Protein AF-A0A1D6MER2-F1 (afdb_monomer)

pLDDT: mean 84.93, std 17.64, range [27.31, 97.75]

Nearest PDB structures (foldseek):
  5j3v-assembly1_A  TM=2.857E-01  e=6.082E-01  Homo sapiens
  3nmx-assembly1_A  TM=2.766E-01  e=7.174E-01  Homo sapiens
  3q15-assembly2_B-3  TM=2.432E-01  e=2.376E+00  Bacillus subtilis
  6xns-assembly1_B  TM=2.231E-01  e=2.689E+00  synthetic construct
  3q15-assembly1_A-2  TM=1.528E-01  e=5.206E+00  Bacillus subtilis

Sequence (326 aa):
MLLDGWLLNLVRICGFVEDSVASWTLTNLLHSPNEKLQVSAADFWDGILSLDEAGEPLVNLGYFPSYSVLKRAMLSYGYLFDTSGTKASISGSTAAGGPDDSLPHNIIAWLRVVSACCKIRKVHSIFSPSEAEELLAIAISLFLDRRLEGLLLVLGDCLNSLILYFNTSEWETSCVMVAESIAQRVTLDLNCLRVVDCITGTNKRSKILRSQVALQLLKISFGLKVANVEKILKLVTSINVKEKECDFFRLYVYLVLMDNLLFSSDAFRDKTGMVDAWRNYLRNCSTQIGCTDWRFYAPKARNKASYLLQGSILKKSSGDGKSCVR

Solvent-accessible surface area (backbone atoms only — not comparable to full-atom values): 18478 Å² total; per-residue (Å²): 86,57,76,73,47,48,47,50,54,51,30,58,73,69,36,43,41,56,43,69,58,46,52,50,37,51,49,30,26,60,66,47,92,46,64,67,51,20,50,31,25,36,54,39,51,54,64,48,57,35,57,49,98,89,67,46,67,65,34,48,67,76,49,74,87,45,64,70,60,57,51,49,46,40,47,71,75,64,56,79,77,79,69,88,84,71,92,73,86,75,80,87,77,85,81,75,91,69,100,64,95,70,70,67,64,38,58,59,40,50,38,51,51,53,22,37,52,31,68,44,35,90,83,48,71,72,61,55,71,69,54,46,33,51,52,42,41,49,54,51,53,50,73,70,44,73,90,44,62,92,38,52,67,60,52,45,53,24,45,51,28,48,68,62,49,52,53,77,80,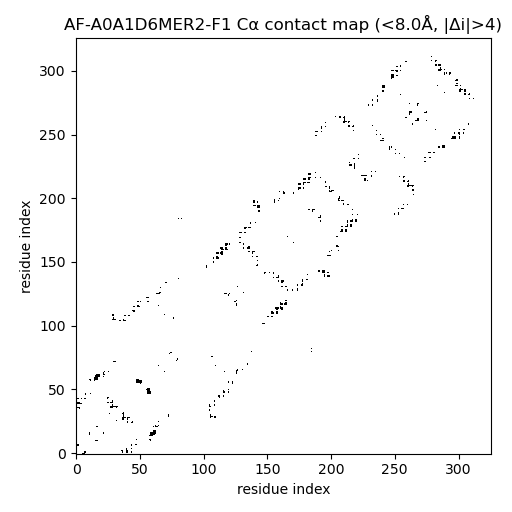52,38,70,53,45,40,53,54,30,17,46,56,44,34,78,71,48,60,99,52,72,60,45,49,50,54,39,61,66,48,67,51,89,51,71,65,36,16,43,37,29,14,41,30,26,43,35,40,50,23,58,76,71,71,46,93,64,84,47,68,69,62,50,48,52,60,60,64,65,62,54,74,80,46,88,85,51,59,26,58,60,48,36,52,49,55,55,33,51,49,34,36,48,65,46,32,73,90,42,67,85,42,53,72,60,53,50,54,50,48,52,43,26,50,48,42,37,67,62,45,50,97,80,42,78,55,72,46,35,58,57,29,21,53,49,24,45,51,51,46,54,53,57,55,55,67,58,58,76,74,70,73,71,87,77,88,128

Foldseek 3Di:
DLLVCVVLVVQLVVQEDDAVRLVVLVCQLLPNPDPSSVVSSLVSLLSQLDADPVLHTSHHYPDADALVNLVVSCVVVVNDQDPPDDPDDDDDDDDDDDPDLPQPSNVLSSLSSLLSQLSSCVVPNRDDLVSLLVVLLVLLVVLLPPSCPVVLPSSLSSNVSSLSSDDPVSLVVSLLVSLLSNLVRDDLAVSLVSSLVSLPDPDQSSLSSSLNNLQNNLCVVVVHPDRDLVVSLVVLLPQDPPDPPRDLRSNQSNLSSNLSNQPSHCPNVPVVVSLVSNLVSLVCLLPVLDPPNPPPNSVVSNVSSVVSNVVSVVVVVVVPDDDDDD

Mean predicted aligned error: 8.55 Å

Organism: Zea mays (NCBI:txid4577)

Secondary structure (DSSP, 8-state):
--TTSHHHHHHHHHTEE-HHHHHHHHHHHHH-S-HHHHHHHHHHHHHHH-B-TTS-BSSEES----HHHHHHHHHHHT-----TT-------------S-----HHHHHHHHHHHHHHHGGGT---S-HHHHHHHHHHHHHHTT-GGGGGGHHHHHHHHHHHHHHS-HHHHHHHHHHHHHHHHHHS-TTHHHHHHHHT----SHHHHHHHHHHHHHHHHHHTT-SS--HHHHHHHHHT--TTSTT--HHHHHHHHHHHHHHHHSSGGGTT-HHHHHHHHHHHHHHHHHS-TT--STTHHHHHHHHHHHHHHHHHHHHTT-------

Structure (mmCIF, N/CA/C/O backbone):
data_AF-A0A1D6MER2-F1
#
_entry.id   AF-A0A1D6MER2-F1
#
loop_
_atom_site.group_PDB
_atom_site.id
_atom_site.type_symbol
_atom_site.label_atom_id
_atom_site.label_alt_id
_atom_site.label_comp_id
_atom_site.label_asym_id
_atom_site.label_entity_id
_atom_site.label_seq_id
_atom_site.pdbx_PDB_ins_code
_atom_site.Cartn_x
_atom_site.Cartn_y
_atom_site.Cartn_z
_atom_site.occupancy
_atom_site.B_iso_or_equiv
_atom_site.auth_seq_id
_atom_site.auth_comp_id
_atom_site.auth_asym_id
_atom_site.auth_atom_id
_atom_site.pdbx_PDB_model_num
ATOM 1 N N . MET A 1 1 ? 13.666 -9.684 -35.192 1.00 82.88 1 MET A N 1
ATOM 2 C CA . MET A 1 1 ? 14.649 -8.964 -34.337 1.00 82.88 1 MET A CA 1
ATOM 3 C C . MET A 1 1 ? 14.215 -8.874 -32.881 1.00 82.88 1 MET A C 1
ATOM 5 O O . MET A 1 1 ? 14.916 -9.447 -32.061 1.00 82.88 1 MET A O 1
ATOM 9 N N . LEU A 1 2 ? 13.117 -8.181 -32.533 1.00 89.25 2 LEU A N 1
ATOM 10 C CA . LEU A 1 2 ? 12.650 -8.132 -31.134 1.00 89.25 2 LEU A CA 1
ATOM 11 C C . LEU A 1 2 ? 12.107 -9.492 -30.660 1.00 89.25 2 LEU A C 1
ATOM 13 O O . LEU A 1 2 ? 12.562 -9.989 -29.640 1.00 89.25 2 LEU A O 1
ATOM 17 N N . LEU A 1 3 ? 11.208 -10.114 -31.436 1.00 90.69 3 LEU A N 1
ATOM 18 C CA . LEU A 1 3 ? 10.600 -11.420 -31.108 1.00 90.69 3 LEU A CA 1
ATOM 19 C C . LEU A 1 3 ? 11.625 -12.537 -30.886 1.00 90.69 3 LEU A C 1
ATOM 21 O O . LEU A 1 3 ? 11.436 -13.424 -30.066 1.00 90.69 3 LEU A O 1
ATOM 25 N N . ASP A 1 4 ? 12.721 -12.465 -31.628 1.00 88.94 4 ASP A N 1
ATOM 26 C CA . ASP A 1 4 ? 13.768 -13.480 -31.652 1.00 88.94 4 ASP A CA 1
ATOM 27 C C . ASP A 1 4 ? 14.894 -13.182 -30.637 1.00 88.94 4 ASP A C 1
ATOM 29 O O . ASP A 1 4 ? 15.939 -13.825 -30.672 1.00 88.94 4 ASP A O 1
ATOM 33 N N . GLY A 1 5 ? 14.757 -12.134 -29.810 1.00 88.69 5 GLY A N 1
ATOM 34 C CA . GLY A 1 5 ? 15.760 -11.706 -28.820 1.00 88.69 5 GLY A CA 1
ATOM 35 C C . GLY A 1 5 ? 17.021 -11.035 -29.391 1.00 88.69 5 GLY A C 1
ATOM 36 O O . GLY A 1 5 ? 17.786 -10.419 -28.647 1.00 88.69 5 GLY A O 1
ATOM 37 N N . TRP A 1 6 ? 17.231 -11.077 -30.711 1.00 92.62 6 TRP A N 1
ATOM 38 C CA . TRP A 1 6 ? 18.397 -10.486 -31.382 1.00 92.62 6 TRP A CA 1
ATOM 39 C C . TRP A 1 6 ? 18.591 -8.996 -31.092 1.00 92.62 6 TRP A C 1
ATOM 41 O O . TRP A 1 6 ? 19.731 -8.543 -31.016 1.00 92.62 6 TRP A O 1
ATOM 51 N N . LEU A 1 7 ? 17.507 -8.236 -30.901 1.00 92.44 7 LEU A N 1
ATOM 52 C CA . LEU A 1 7 ? 17.610 -6.812 -30.573 1.00 92.44 7 LEU A CA 1
ATOM 53 C C . LEU A 1 7 ? 18.302 -6.579 -29.219 1.00 92.44 7 LEU A C 1
ATOM 55 O O . LEU A 1 7 ? 19.169 -5.715 -29.129 1.00 92.44 7 LEU A O 1
ATOM 59 N N . LEU A 1 8 ? 17.966 -7.366 -28.190 1.00 91.62 8 LEU A N 1
ATOM 60 C CA . LEU A 1 8 ? 18.604 -7.265 -26.873 1.00 91.62 8 LEU A CA 1
ATOM 61 C C . LEU A 1 8 ? 20.092 -7.631 -26.951 1.00 91.62 8 LEU A C 1
ATOM 63 O O . LEU A 1 8 ? 20.930 -6.946 -26.369 1.00 91.62 8 LEU A O 1
ATOM 67 N N . ASN A 1 9 ? 20.428 -8.684 -27.701 1.00 90.88 9 ASN A N 1
ATOM 68 C CA . ASN A 1 9 ? 21.818 -9.103 -27.890 1.00 90.88 9 ASN A CA 1
ATOM 69 C C . ASN A 1 9 ? 22.647 -8.023 -28.591 1.00 90.88 9 ASN A C 1
ATOM 71 O O . ASN A 1 9 ? 23.754 -7.724 -28.150 1.00 90.88 9 ASN A O 1
ATOM 75 N N . LEU A 1 10 ? 22.103 -7.406 -29.643 1.00 91.44 10 LEU A N 1
ATOM 76 C CA . LEU A 1 10 ? 22.771 -6.314 -30.348 1.00 91.44 10 LEU A CA 1
ATOM 77 C C . LEU A 1 10 ? 23.021 -5.126 -29.415 1.00 91.44 10 LEU A C 1
ATOM 79 O O . LEU A 1 10 ? 24.138 -4.629 -29.340 1.00 91.44 10 LEU A O 1
ATOM 83 N N . VAL A 1 11 ? 22.002 -4.724 -28.657 1.00 91.75 11 VAL A N 1
ATOM 84 C CA . VAL A 1 11 ? 22.099 -3.639 -27.675 1.00 91.75 11 VAL A CA 1
ATOM 85 C C . VAL A 1 11 ? 23.176 -3.916 -26.624 1.00 91.75 11 VAL A C 1
ATOM 87 O O . VAL A 1 11 ? 23.951 -3.021 -26.301 1.00 91.75 11 VAL A O 1
ATOM 90 N N . ARG A 1 12 ? 23.271 -5.152 -26.120 1.00 88.75 12 ARG A N 1
ATOM 91 C CA . ARG A 1 12 ? 24.313 -5.543 -25.156 1.00 88.75 12 ARG A CA 1
ATOM 92 C C . ARG A 1 12 ? 25.721 -5.476 -25.745 1.00 88.75 12 ARG A C 1
ATOM 94 O O . ARG A 1 12 ? 26.646 -5.111 -25.035 1.00 88.75 12 ARG A O 1
ATOM 101 N N . ILE A 1 13 ? 25.884 -5.803 -27.028 1.00 89.12 13 ILE A N 1
ATOM 102 C CA . ILE A 1 13 ? 27.174 -5.697 -27.728 1.00 89.12 13 ILE A CA 1
ATOM 103 C C . ILE A 1 13 ? 27.538 -4.228 -27.975 1.00 89.12 13 ILE A C 1
ATOM 105 O O . ILE A 1 13 ? 28.686 -3.835 -27.784 1.00 89.12 13 ILE A O 1
ATOM 109 N N . CYS A 1 14 ? 26.571 -3.415 -28.401 1.00 88.56 14 CYS A N 1
ATOM 110 C CA . CYS A 1 14 ? 26.782 -1.999 -28.694 1.00 88.56 14 CYS A CA 1
ATOM 111 C C . CYS A 1 14 ? 26.896 -1.133 -27.429 1.00 88.56 14 CYS A C 1
ATOM 113 O O . CYS A 1 14 ? 27.452 -0.040 -27.495 1.00 88.56 14 CYS A O 1
ATOM 115 N N . GLY A 1 15 ? 26.356 -1.591 -26.297 1.00 88.38 15 GLY A N 1
ATOM 116 C CA . GLY A 1 15 ? 26.352 -0.871 -25.024 1.00 88.38 15 GLY A CA 1
ATOM 117 C C . GLY A 1 15 ? 25.410 0.337 -24.974 1.00 88.38 15 GLY A C 1
ATOM 118 O O . GLY A 1 15 ? 25.470 1.107 -24.017 1.00 88.38 15 GLY A O 1
ATOM 119 N N . PHE A 1 16 ? 24.542 0.528 -25.975 1.00 90.50 16 PHE A N 1
ATOM 120 C CA . PHE A 1 16 ? 23.628 1.672 -26.056 1.00 90.50 16 PHE A CA 1
ATOM 121 C C . PHE A 1 16 ? 22.293 1.324 -26.736 1.00 90.50 16 PHE A C 1
ATOM 123 O O . PHE A 1 16 ? 22.253 0.483 -27.638 1.00 90.50 16 PHE A O 1
ATOM 130 N N . VAL A 1 17 ? 21.209 1.999 -26.328 1.00 91.69 17 VAL A N 1
ATOM 131 C CA . VAL A 1 17 ? 19.890 1.966 -26.991 1.00 91.69 17 VAL A CA 1
ATOM 132 C C . VAL A 1 17 ? 19.503 3.356 -27.480 1.00 91.69 17 VAL A C 1
ATOM 134 O O . VAL A 1 17 ? 19.384 4.284 -26.680 1.00 91.69 17 VAL A O 1
ATOM 137 N N . GLU A 1 18 ? 19.222 3.468 -28.779 1.00 90.94 18 GLU A N 1
ATOM 138 C CA . GLU A 1 18 ? 18.658 4.679 -29.379 1.00 90.94 18 GLU A CA 1
ATOM 139 C C . GLU A 1 18 ? 17.239 4.975 -28.870 1.00 90.94 18 GLU A C 1
ATOM 141 O O . GLU A 1 18 ? 16.420 4.069 -28.681 1.00 90.94 18 GLU A O 1
ATOM 146 N N . ASP A 1 19 ? 16.909 6.260 -28.743 1.00 90.94 19 ASP A N 1
ATOM 147 C CA . ASP A 1 19 ? 15.618 6.734 -28.233 1.00 90.94 19 ASP A CA 1
ATOM 148 C C . ASP A 1 19 ? 14.424 6.183 -29.014 1.00 90.94 19 ASP A C 1
ATOM 150 O O . ASP A 1 19 ? 13.404 5.808 -28.433 1.00 90.94 19 ASP A O 1
ATOM 154 N N . SER A 1 20 ? 14.551 6.114 -30.341 1.00 92.31 20 SER A N 1
ATOM 155 C CA . SER A 1 20 ? 13.521 5.590 -31.240 1.00 92.31 20 SER A CA 1
ATOM 156 C C . SER A 1 20 ? 13.240 4.111 -30.965 1.00 92.31 20 SER A C 1
ATOM 158 O O . SER A 1 20 ? 12.078 3.706 -30.911 1.00 92.31 20 SER A O 1
ATOM 160 N N . VAL A 1 21 ? 14.291 3.320 -30.726 1.00 92.19 21 VAL A N 1
ATOM 161 C CA . VAL A 1 21 ? 14.208 1.890 -30.419 1.00 92.19 21 VAL A CA 1
ATOM 162 C C . VAL A 1 21 ? 13.590 1.686 -29.043 1.00 92.19 21 VAL A C 1
ATOM 164 O O . VAL A 1 21 ? 12.631 0.926 -28.925 1.00 92.19 21 VAL A O 1
ATOM 167 N N . ALA A 1 22 ? 14.078 2.389 -28.019 1.00 92.38 22 ALA A N 1
ATOM 168 C CA . ALA A 1 22 ? 13.537 2.296 -26.665 1.00 92.38 22 ALA A CA 1
ATOM 169 C C . ALA A 1 22 ? 12.059 2.728 -26.610 1.00 92.38 22 ALA A C 1
ATOM 171 O O . ALA A 1 22 ? 11.209 2.007 -26.091 1.00 92.38 22 ALA A O 1
ATOM 172 N N . SER A 1 23 ? 11.709 3.867 -27.208 1.00 91.69 23 SER A N 1
ATOM 173 C CA . SER A 1 23 ? 10.322 4.347 -27.262 1.00 91.69 23 SER A CA 1
ATOM 174 C C . SER A 1 23 ? 9.399 3.374 -28.011 1.00 91.69 23 SER A C 1
ATOM 176 O O . SER A 1 23 ? 8.285 3.073 -27.558 1.00 91.69 23 SER A O 1
ATOM 178 N N . TRP A 1 24 ? 9.873 2.805 -29.125 1.00 92.81 24 TRP A N 1
ATOM 179 C CA . TRP A 1 24 ? 9.127 1.801 -29.880 1.00 92.81 24 TRP A CA 1
ATOM 180 C C . TRP A 1 24 ? 8.921 0.512 -29.074 1.00 92.81 24 TRP A C 1
ATOM 182 O O . TRP A 1 24 ? 7.795 0.012 -29.014 1.00 92.81 24 TRP A O 1
ATOM 192 N N . THR A 1 25 ? 9.949 -0.021 -28.404 1.00 93.00 25 THR A N 1
ATOM 193 C CA . THR A 1 25 ? 9.791 -1.229 -27.575 1.00 93.00 25 THR A CA 1
ATOM 194 C C . THR A 1 25 ? 8.889 -0.969 -26.371 1.00 93.00 25 THR A C 1
ATOM 196 O O . THR A 1 25 ? 8.060 -1.818 -26.057 1.00 93.00 25 THR A O 1
ATOM 199 N N . LEU A 1 26 ? 8.960 0.212 -25.743 1.00 91.38 26 LEU A N 1
ATOM 200 C CA . LEU A 1 26 ? 8.067 0.585 -24.637 1.00 91.38 26 LEU A CA 1
ATOM 201 C C . LEU A 1 26 ? 6.606 0.648 -25.084 1.00 91.38 26 LEU A C 1
ATOM 203 O O . LEU A 1 26 ? 5.717 0.144 -24.402 1.00 91.38 26 LEU A O 1
ATOM 207 N N . THR A 1 27 ? 6.351 1.229 -26.255 1.00 90.06 27 THR A N 1
ATOM 208 C CA . THR A 1 27 ? 5.000 1.284 -26.827 1.00 90.06 27 THR A CA 1
ATOM 209 C C . THR A 1 27 ? 4.458 -0.122 -27.079 1.00 90.06 27 THR A C 1
ATOM 211 O O . THR A 1 27 ? 3.309 -0.411 -26.745 1.00 90.06 27 THR A O 1
ATOM 214 N N . ASN A 1 28 ? 5.292 -1.020 -27.613 1.00 90.25 28 ASN A N 1
ATOM 215 C CA . ASN A 1 28 ? 4.902 -2.411 -27.829 1.00 90.25 28 ASN A CA 1
ATOM 216 C C . ASN A 1 28 ? 4.627 -3.149 -26.515 1.00 90.25 28 ASN A C 1
ATOM 218 O O . ASN A 1 28 ? 3.633 -3.864 -26.433 1.00 90.25 28 ASN A O 1
ATOM 222 N N . LEU A 1 29 ? 5.446 -2.931 -25.486 1.00 90.62 29 LEU A N 1
ATOM 223 C CA . LEU A 1 29 ? 5.256 -3.496 -24.149 1.00 90.62 29 LEU A CA 1
ATOM 224 C C . LEU A 1 29 ? 3.907 -3.085 -23.543 1.00 90.62 29 LEU A C 1
ATOM 226 O O . LEU A 1 29 ? 3.191 -3.921 -22.997 1.00 90.62 29 LEU A O 1
ATOM 230 N N . LEU A 1 30 ? 3.555 -1.801 -23.643 1.00 86.88 30 LEU A N 1
ATOM 231 C CA . LEU A 1 30 ? 2.379 -1.239 -22.973 1.00 86.88 30 LEU A CA 1
ATOM 232 C C . LEU A 1 30 ? 1.070 -1.442 -23.751 1.00 86.88 30 LEU A C 1
ATOM 234 O O . LEU A 1 30 ? 0.005 -1.528 -23.136 1.00 86.88 30 LEU A O 1
ATOM 238 N N . HIS A 1 31 ? 1.132 -1.477 -25.086 1.00 83.62 31 HIS A N 1
ATOM 239 C CA . HIS A 1 31 ? -0.053 -1.316 -25.935 1.00 83.62 31 HIS A CA 1
ATOM 240 C C . HIS A 1 31 ? -0.191 -2.331 -27.076 1.00 83.62 31 HIS A C 1
ATOM 242 O O . HIS A 1 31 ? -1.213 -2.307 -27.762 1.00 83.62 31 HIS A O 1
ATOM 248 N N . SER A 1 32 ? 0.790 -3.205 -27.330 1.00 84.31 32 SER A N 1
ATOM 249 C CA . SER A 1 32 ? 0.703 -4.105 -28.488 1.00 84.31 32 SER A CA 1
ATOM 250 C C . SER A 1 32 ? -0.443 -5.110 -28.332 1.00 84.31 32 SER A C 1
ATOM 252 O O . SER A 1 32 ? -0.532 -5.751 -27.293 1.00 84.31 32 SER A O 1
ATOM 254 N N . PRO A 1 33 ? -1.291 -5.335 -29.346 1.00 79.94 33 PRO A N 1
ATOM 255 C CA . PRO A 1 33 ? -2.293 -6.400 -29.299 1.00 79.94 33 PRO A CA 1
ATOM 256 C C . PRO A 1 33 ? -1.677 -7.800 -29.480 1.00 79.94 33 PRO A C 1
ATOM 258 O O . PRO A 1 33 ? -2.375 -8.799 -29.337 1.00 79.94 33 PRO A O 1
ATOM 261 N N . ASN A 1 34 ? -0.388 -7.894 -29.830 1.00 86.75 34 ASN A N 1
ATOM 262 C CA . ASN A 1 34 ? 0.316 -9.159 -30.015 1.00 86.75 34 ASN A CA 1
ATOM 263 C C . ASN A 1 34 ? 1.060 -9.543 -28.729 1.00 86.75 34 ASN A C 1
ATOM 265 O O . ASN A 1 34 ? 2.092 -8.956 -28.408 1.00 86.75 34 ASN A O 1
ATOM 269 N N . GLU A 1 35 ? 0.560 -10.563 -28.034 1.00 84.38 35 GLU A N 1
ATOM 270 C CA . GLU A 1 35 ? 1.114 -11.068 -26.772 1.00 84.38 35 GLU A CA 1
ATOM 271 C C . GLU A 1 35 ? 2.593 -11.462 -26.883 1.00 84.38 35 GLU A C 1
ATOM 273 O O . GLU A 1 35 ? 3.401 -11.059 -26.051 1.00 84.38 35 GLU A O 1
ATOM 278 N N . LYS A 1 36 ? 2.994 -12.159 -27.957 1.00 87.56 36 LYS A N 1
ATOM 279 C CA . LYS A 1 36 ? 4.407 -12.525 -28.169 1.00 87.56 36 LYS A CA 1
ATOM 280 C C . LYS A 1 36 ? 5.289 -11.285 -28.264 1.00 87.56 36 LYS A C 1
ATOM 282 O O . LYS A 1 36 ? 6.395 -11.268 -27.736 1.00 87.56 36 LYS A O 1
ATOM 287 N N . LEU A 1 37 ? 4.786 -10.235 -28.913 1.00 87.94 37 LEU A N 1
ATOM 288 C CA . LEU A 1 37 ? 5.506 -8.974 -29.041 1.00 87.94 37 LEU A CA 1
ATOM 289 C C . LEU A 1 37 ? 5.576 -8.214 -27.711 1.00 87.94 37 LEU A C 1
ATOM 291 O O . LEU A 1 37 ? 6.616 -7.625 -27.427 1.00 87.94 37 LEU A O 1
ATOM 295 N N . GLN A 1 38 ? 4.519 -8.257 -26.892 1.00 87.62 38 GLN A N 1
ATOM 296 C CA . GLN A 1 38 ? 4.539 -7.704 -25.534 1.00 87.62 38 GLN A CA 1
ATOM 297 C C . GLN A 1 38 ? 5.562 -8.421 -24.650 1.00 87.62 38 GLN A C 1
ATOM 299 O O . GLN A 1 38 ? 6.355 -7.755 -23.990 1.00 87.62 38 GLN A O 1
ATOM 304 N N . VAL A 1 39 ? 5.574 -9.758 -24.662 1.00 87.06 39 VAL A N 1
ATOM 305 C CA . VAL A 1 39 ? 6.512 -10.570 -23.872 1.00 87.06 39 VAL A CA 1
ATOM 306 C C . VAL A 1 39 ? 7.951 -10.267 -24.281 1.00 87.06 39 VAL A C 1
ATOM 308 O O . VAL A 1 39 ? 8.754 -9.892 -23.435 1.00 87.06 39 VAL A O 1
ATOM 311 N N . SER A 1 40 ? 8.266 -10.293 -25.579 1.00 90.50 40 SER A N 1
ATOM 312 C CA . SER A 1 40 ? 9.618 -9.962 -26.042 1.00 90.50 40 SER A CA 1
ATOM 313 C C . SER A 1 40 ? 10.018 -8.513 -25.745 1.00 90.50 40 SER A C 1
ATOM 315 O O . SER A 1 40 ? 11.187 -8.238 -25.485 1.00 90.50 40 SER A O 1
ATOM 317 N N . ALA A 1 41 ? 9.070 -7.569 -25.766 1.00 91.44 41 ALA A N 1
ATOM 318 C CA . ALA A 1 41 ? 9.329 -6.194 -25.350 1.00 91.44 41 ALA A CA 1
ATOM 319 C C . ALA A 1 41 ? 9.585 -6.088 -23.837 1.00 91.44 41 ALA A C 1
ATOM 321 O O . ALA A 1 41 ? 10.457 -5.324 -23.426 1.00 91.44 41 ALA A O 1
ATOM 322 N N . ALA A 1 42 ? 8.866 -6.857 -23.017 1.00 88.88 42 ALA A N 1
ATOM 323 C CA . ALA A 1 42 ? 9.090 -6.944 -21.578 1.00 88.88 42 ALA A CA 1
ATOM 324 C C . ALA A 1 42 ? 10.470 -7.530 -21.257 1.00 88.88 42 ALA A C 1
ATOM 326 O O . ALA A 1 42 ? 11.198 -6.933 -20.469 1.00 88.88 42 ALA A O 1
ATOM 327 N N . ASP A 1 43 ? 10.864 -8.619 -21.921 1.00 89.00 43 ASP A N 1
ATOM 328 C CA . ASP A 1 43 ? 12.190 -9.231 -21.770 1.00 89.00 43 ASP A CA 1
ATOM 329 C C . ASP A 1 43 ? 13.308 -8.274 -22.209 1.00 89.00 43 ASP A C 1
ATOM 331 O O . ASP A 1 43 ? 14.361 -8.190 -21.575 1.00 89.00 43 ASP A O 1
ATOM 335 N N . PHE A 1 44 ? 13.074 -7.501 -23.276 1.00 92.19 44 PHE A N 1
ATOM 336 C CA . PHE A 1 44 ? 13.992 -6.449 -23.706 1.00 92.19 44 PHE A CA 1
ATOM 337 C C . PHE A 1 44 ? 14.171 -5.378 -22.619 1.00 92.19 44 PHE A C 1
ATOM 339 O O . PHE A 1 44 ? 15.303 -5.059 -22.261 1.00 92.19 44 PHE A O 1
ATOM 346 N N . TRP A 1 45 ? 13.075 -4.848 -22.066 1.00 90.81 45 TRP A N 1
ATOM 347 C CA . TRP A 1 45 ? 13.125 -3.818 -21.023 1.00 90.81 45 TRP A CA 1
ATOM 348 C C . TRP A 1 45 ? 13.726 -4.321 -19.705 1.00 90.81 45 TRP A C 1
ATOM 350 O O . TRP A 1 45 ? 14.492 -3.595 -19.075 1.00 90.81 45 TRP A O 1
ATOM 360 N N . ASP A 1 46 ? 13.442 -5.565 -19.317 1.00 87.12 46 ASP A N 1
ATOM 361 C CA . ASP A 1 46 ? 14.073 -6.212 -18.161 1.00 87.12 46 ASP A CA 1
ATOM 362 C C . ASP A 1 46 ? 15.589 -6.347 -18.376 1.00 87.12 46 ASP A C 1
ATOM 364 O O . ASP A 1 46 ? 16.393 -6.005 -17.508 1.00 87.12 46 ASP A O 1
ATOM 368 N N . GLY A 1 47 ? 15.997 -6.740 -19.585 1.00 87.81 47 GLY A N 1
ATOM 369 C CA . GLY A 1 47 ? 17.398 -6.916 -19.947 1.00 87.81 47 GLY A CA 1
ATOM 370 C C . GLY A 1 47 ? 18.225 -5.628 -19.991 1.00 87.81 47 GLY A C 1
ATOM 371 O O . GLY A 1 47 ? 19.407 -5.690 -19.657 1.00 87.81 47 GLY A O 1
ATOM 372 N N . ILE A 1 48 ? 17.644 -4.491 -20.398 1.00 89.06 48 ILE A N 1
ATOM 373 C CA . ILE A 1 48 ? 18.360 -3.200 -20.502 1.00 89.06 48 ILE A CA 1
ATOM 374 C C . ILE A 1 48 ? 18.311 -2.369 -19.215 1.00 89.06 48 ILE A C 1
ATOM 376 O O . ILE A 1 48 ? 19.212 -1.569 -18.988 1.00 89.06 48 ILE A O 1
ATOM 380 N N . LEU A 1 49 ? 17.282 -2.544 -18.375 1.00 85.50 49 LEU A N 1
ATOM 381 C CA . LEU A 1 49 ? 17.195 -1.888 -17.062 1.00 85.50 49 LEU A CA 1
ATOM 382 C C . LEU A 1 49 ? 17.848 -2.709 -15.939 1.00 85.50 49 LEU A C 1
ATOM 384 O O . LEU A 1 49 ? 17.870 -2.271 -14.787 1.00 85.50 49 LEU A O 1
ATOM 388 N N . SER A 1 50 ? 18.367 -3.894 -16.260 1.00 83.19 50 SER A N 1
ATOM 389 C CA . SER A 1 50 ? 19.169 -4.697 -15.342 1.00 83.19 50 SER A CA 1
ATOM 390 C C . SER A 1 50 ? 20.466 -3.974 -14.971 1.00 83.19 50 SER A C 1
ATOM 392 O O . SER A 1 50 ? 21.148 -3.398 -15.822 1.00 83.19 50 SER A O 1
ATOM 394 N N . LEU A 1 51 ? 20.801 -4.038 -13.685 1.00 82.06 51 LEU A N 1
ATOM 395 C CA . LEU A 1 51 ? 22.060 -3.547 -13.133 1.00 82.06 51 LEU A CA 1
ATOM 396 C C . LEU A 1 51 ? 23.043 -4.712 -12.980 1.00 82.06 51 LEU A C 1
ATOM 398 O O . LEU A 1 51 ? 22.620 -5.851 -12.760 1.00 82.06 51 LEU A O 1
ATOM 402 N N . ASP A 1 52 ? 24.337 -4.428 -13.079 1.00 81.19 52 ASP A N 1
ATOM 403 C CA . ASP A 1 52 ? 25.390 -5.386 -12.745 1.00 81.19 52 ASP A CA 1
ATOM 404 C C . ASP A 1 52 ? 25.550 -5.570 -11.218 1.00 81.19 52 ASP A C 1
ATOM 406 O O . ASP A 1 52 ? 24.821 -4.986 -10.409 1.00 81.19 52 ASP A O 1
ATOM 410 N N . GLU A 1 53 ? 26.514 -6.398 -10.802 1.00 77.94 53 GLU A N 1
ATOM 411 C CA . GLU A 1 53 ? 26.807 -6.634 -9.378 1.00 77.94 53 GLU A CA 1
ATOM 412 C C . GLU A 1 53 ? 27.282 -5.370 -8.638 1.00 77.94 53 GLU A C 1
ATOM 414 O O . GLU A 1 53 ? 27.102 -5.266 -7.422 1.00 77.94 53 GLU A O 1
ATOM 419 N N . ALA A 1 54 ? 27.859 -4.402 -9.357 1.00 77.38 54 ALA A N 1
ATOM 420 C CA . ALA A 1 54 ? 28.277 -3.112 -8.818 1.00 77.38 54 ALA A CA 1
ATOM 421 C C . ALA A 1 54 ? 27.117 -2.099 -8.738 1.00 77.38 54 ALA A C 1
ATOM 423 O O . ALA A 1 54 ? 27.255 -1.056 -8.094 1.00 77.38 54 ALA A O 1
ATOM 424 N N . GLY A 1 55 ? 25.956 -2.423 -9.313 1.00 76.69 55 GLY A N 1
ATOM 425 C CA . GLY A 1 55 ? 24.788 -1.550 -9.366 1.00 76.69 55 GLY A CA 1
ATOM 426 C C . GLY A 1 55 ? 24.821 -0.547 -10.519 1.00 76.69 55 GLY A C 1
ATOM 427 O O . GLY A 1 55 ? 24.052 0.414 -10.486 1.00 76.69 55 GLY A O 1
ATOM 428 N N . GLU A 1 56 ? 25.681 -0.762 -11.514 1.00 79.75 56 GLU A N 1
ATOM 429 C CA . GLU A 1 56 ? 25.802 0.066 -12.710 1.00 79.75 56 GLU A CA 1
ATOM 430 C C . GLU A 1 56 ? 24.926 -0.479 -13.852 1.00 79.75 56 GLU A C 1
ATOM 432 O O . GLU A 1 56 ? 24.692 -1.691 -13.940 1.00 79.75 56 GLU A O 1
ATOM 437 N N . PRO A 1 57 ? 24.395 0.380 -14.742 1.00 81.44 57 PRO A N 1
ATOM 438 C CA . PRO A 1 57 ? 23.602 -0.075 -15.876 1.00 81.44 57 PRO A CA 1
ATOM 439 C C . PRO A 1 57 ? 24.457 -0.878 -16.852 1.00 81.44 57 PRO A C 1
ATOM 441 O O . PRO A 1 57 ? 25.533 -0.444 -17.257 1.00 81.44 57 PRO A O 1
ATOM 444 N N . LEU A 1 58 ? 23.926 -2.009 -17.317 1.00 82.25 58 LEU A N 1
ATOM 445 C CA . LEU A 1 58 ? 24.585 -2.826 -18.343 1.00 82.25 58 LEU A CA 1
ATOM 446 C C . LEU A 1 58 ? 24.621 -2.144 -19.720 1.00 82.25 58 LEU A C 1
ATOM 448 O O . LEU A 1 58 ? 25.369 -2.559 -20.604 1.00 82.25 58 LEU A O 1
ATOM 452 N N . VAL A 1 59 ? 23.759 -1.147 -19.927 1.00 85.25 59 VAL A N 1
ATOM 453 C CA . VAL A 1 59 ? 23.529 -0.486 -21.209 1.00 85.25 59 VAL A CA 1
ATOM 454 C C . VAL A 1 59 ? 23.214 0.988 -20.965 1.00 85.25 59 VAL A C 1
ATOM 456 O O . VAL A 1 59 ? 22.447 1.325 -20.063 1.00 85.25 59 VAL A O 1
ATOM 459 N N . ASN A 1 60 ? 23.763 1.872 -21.797 1.00 85.44 60 ASN A N 1
ATOM 460 C CA . ASN A 1 60 ? 23.404 3.283 -21.789 1.00 85.44 60 ASN A CA 1
ATOM 461 C C . ASN A 1 60 ? 22.075 3.507 -22.540 1.00 85.44 60 ASN A C 1
ATOM 463 O O . ASN A 1 60 ? 21.902 3.071 -23.679 1.00 85.44 60 ASN A O 1
ATOM 467 N N . LEU A 1 61 ? 21.123 4.179 -21.900 1.00 84.19 61 LEU A N 1
ATOM 468 C CA . LEU A 1 61 ? 19.794 4.449 -22.443 1.00 84.19 61 LEU A CA 1
ATOM 469 C C . LEU A 1 61 ? 19.672 5.937 -22.764 1.00 84.19 61 LEU A C 1
ATOM 471 O O . LEU A 1 61 ? 19.736 6.767 -21.859 1.00 84.19 61 LEU A O 1
ATOM 475 N N . GLY A 1 62 ? 19.444 6.275 -24.034 1.00 76.19 62 GLY A N 1
ATOM 476 C CA . GLY A 1 62 ? 19.112 7.654 -24.405 1.00 76.19 62 GLY A CA 1
ATOM 477 C C . GLY A 1 62 ? 17.683 8.058 -24.003 1.00 76.19 62 GLY A C 1
ATOM 478 O O . GLY A 1 62 ? 17.415 9.223 -23.713 1.00 76.19 62 GLY A O 1
ATOM 479 N N . TYR A 1 63 ? 16.781 7.076 -23.869 1.00 85.81 63 TYR A N 1
ATOM 480 C CA . TYR A 1 63 ? 15.380 7.280 -23.507 1.00 85.81 63 TYR A CA 1
ATOM 481 C C . TYR A 1 63 ? 14.958 6.431 -22.304 1.00 85.81 63 TYR A C 1
ATOM 483 O O . TYR A 1 63 ? 15.140 5.211 -22.286 1.00 85.81 63 TYR A O 1
ATOM 491 N N . PHE A 1 64 ? 14.292 7.075 -21.343 1.00 87.50 64 PHE A N 1
ATOM 492 C CA . PHE A 1 64 ? 13.674 6.429 -20.187 1.00 87.50 64 PHE A CA 1
ATOM 493 C C . PHE A 1 64 ? 12.143 6.561 -20.220 1.00 87.50 64 PHE A C 1
ATOM 495 O O . PHE A 1 64 ? 11.625 7.581 -20.687 1.00 87.50 64 PHE A O 1
ATOM 502 N N . PRO A 1 65 ? 11.395 5.573 -19.686 1.00 90.38 65 PRO A N 1
ATOM 503 C CA . PRO A 1 65 ? 9.945 5.668 -19.560 1.00 90.38 65 PRO A CA 1
ATOM 504 C C . PRO A 1 65 ? 9.549 6.869 -18.696 1.00 90.38 65 PRO A C 1
ATOM 506 O O . PRO A 1 65 ? 9.860 6.920 -17.507 1.00 90.38 65 PRO A O 1
ATOM 509 N N . SER A 1 66 ? 8.834 7.834 -19.271 1.00 91.62 66 SER A N 1
ATOM 510 C CA . SER A 1 66 ? 8.350 8.983 -18.505 1.00 91.62 66 SER A CA 1
ATOM 511 C C . SER A 1 66 ? 7.108 8.630 -17.686 1.00 91.62 66 SER A C 1
ATOM 513 O O . SER A 1 66 ? 6.302 7.770 -18.062 1.00 91.62 66 SER A O 1
ATOM 515 N N . TYR A 1 67 ? 6.900 9.360 -16.587 1.00 93.31 67 TYR A N 1
ATOM 516 C CA . TYR A 1 67 ? 5.689 9.244 -15.775 1.00 93.31 67 TYR A CA 1
ATOM 517 C C . TYR A 1 67 ? 4.409 9.367 -16.617 1.00 93.31 67 TYR A C 1
ATOM 519 O O . TYR A 1 67 ? 3.478 8.577 -16.467 1.00 93.31 67 TYR A O 1
ATOM 527 N N . SER A 1 68 ? 4.365 10.326 -17.547 1.00 91.19 68 SER A N 1
ATOM 528 C CA . SER A 1 68 ? 3.183 10.582 -18.376 1.00 91.19 68 SER A CA 1
ATOM 529 C C . SER A 1 68 ? 2.828 9.408 -19.295 1.00 91.19 68 SER A C 1
ATOM 531 O O . SER A 1 68 ? 1.641 9.118 -19.475 1.00 91.19 68 SER A O 1
ATOM 533 N N . VAL A 1 69 ? 3.827 8.699 -19.833 1.00 91.00 69 VAL A N 1
ATOM 534 C CA . VAL A 1 69 ? 3.627 7.482 -20.637 1.00 91.00 69 VAL A CA 1
ATOM 535 C C . VAL A 1 69 ? 3.089 6.350 -19.763 1.00 91.00 69 VAL A C 1
ATOM 537 O O . VAL A 1 69 ? 2.067 5.746 -20.095 1.00 91.00 69 VAL A O 1
ATOM 540 N N . LEU A 1 70 ? 3.710 6.116 -18.604 1.00 92.25 70 LEU A N 1
ATOM 541 C CA . LEU A 1 70 ? 3.299 5.061 -17.674 1.00 92.25 70 LEU A CA 1
ATOM 542 C C . LEU A 1 70 ? 1.890 5.307 -17.115 1.00 92.25 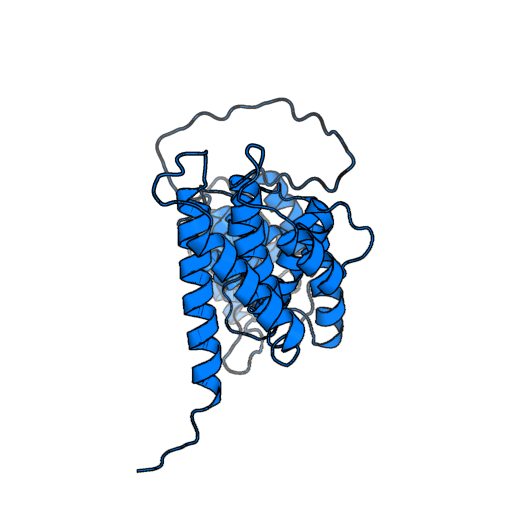70 LEU A C 1
ATOM 544 O O . LEU A 1 70 ? 1.086 4.377 -17.049 1.00 92.25 70 LEU A O 1
ATOM 548 N N . LYS A 1 71 ? 1.548 6.557 -16.778 1.00 90.00 71 LYS A N 1
ATOM 549 C CA . LYS A 1 71 ? 0.201 6.942 -16.330 1.00 90.00 71 LYS A CA 1
ATOM 550 C C . LYS A 1 71 ? -0.840 6.684 -17.418 1.00 90.00 71 LYS A C 1
ATOM 552 O O . LYS A 1 71 ? -1.893 6.116 -17.139 1.00 90.00 71 LYS A O 1
ATOM 557 N N . ARG A 1 72 ? -0.555 7.065 -18.668 1.00 86.81 72 ARG A N 1
ATOM 558 C CA . ARG A 1 72 ? -1.473 6.863 -19.802 1.00 86.81 72 ARG A CA 1
ATOM 559 C C . ARG A 1 72 ? -1.751 5.383 -20.067 1.00 86.81 72 ARG A C 1
ATOM 561 O O . ARG A 1 72 ? -2.886 5.031 -20.390 1.00 86.81 72 ARG A O 1
ATOM 568 N N . ALA A 1 73 ? -0.750 4.522 -19.895 1.00 87.06 73 ALA A N 1
ATOM 569 C CA . ALA A 1 73 ? -0.941 3.079 -19.998 1.00 87.06 73 ALA A CA 1
ATOM 570 C C . ALA A 1 73 ? -1.927 2.553 -18.945 1.00 87.06 73 ALA A C 1
ATOM 572 O O . ALA A 1 73 ? -2.818 1.777 -19.284 1.00 87.06 73 ALA A O 1
ATOM 573 N N . MET A 1 74 ? -1.850 3.045 -17.705 1.00 87.44 74 MET A N 1
ATOM 574 C CA . MET A 1 74 ? -2.821 2.690 -16.661 1.00 87.44 74 MET A CA 1
ATOM 575 C C . MET A 1 74 ? -4.228 3.182 -16.991 1.00 87.44 74 MET A C 1
ATOM 577 O O . MET A 1 74 ? -5.182 2.414 -16.888 1.00 87.44 74 MET A O 1
ATOM 581 N N . LEU A 1 75 ? -4.369 4.412 -17.489 1.00 82.44 75 LEU A N 1
ATOM 582 C CA . LEU A 1 75 ? -5.672 4.903 -17.950 1.00 82.44 75 LEU A CA 1
ATOM 583 C C . LEU A 1 75 ? -6.260 4.004 -19.054 1.00 82.44 75 LEU A C 1
ATOM 585 O O . LEU A 1 75 ? -7.450 3.705 -19.034 1.00 82.44 75 LEU A O 1
ATOM 589 N N . SER A 1 76 ? -5.419 3.513 -19.970 1.00 78.44 76 SER A N 1
ATOM 590 C CA . SER A 1 76 ? -5.829 2.608 -21.057 1.00 78.44 76 SER A CA 1
ATOM 591 C C . SER A 1 76 ? -6.224 1.213 -20.559 1.00 78.44 76 SER A C 1
ATOM 593 O O . SER A 1 76 ? -7.117 0.592 -21.124 1.00 78.44 76 SER A O 1
ATOM 595 N N . TYR A 1 77 ? -5.603 0.734 -19.476 1.00 77.81 77 TYR A N 1
ATOM 596 C CA . TYR A 1 77 ? -5.996 -0.497 -18.776 1.00 77.81 77 TYR A CA 1
ATOM 597 C C . TYR A 1 77 ? -7.401 -0.396 -18.141 1.00 77.81 77 TYR A C 1
ATOM 599 O O . TYR A 1 77 ? -8.001 -1.406 -17.777 1.00 77.81 77 TYR A O 1
ATOM 607 N N . GLY A 1 78 ? -7.955 0.814 -18.017 1.00 75.25 78 GLY A N 1
ATOM 608 C CA . GLY A 1 78 ? -9.200 1.067 -17.293 1.00 75.25 78 GLY A CA 1
ATOM 609 C C . GLY A 1 78 ? -8.970 1.377 -15.816 1.00 75.25 78 GLY A C 1
ATOM 610 O O . GLY A 1 78 ? -9.915 1.361 -15.027 1.00 75.25 78 GLY A O 1
ATOM 611 N N . TYR A 1 79 ? -7.727 1.681 -15.426 1.00 71.81 79 TYR A N 1
ATOM 612 C CA . TYR A 1 79 ? -7.452 2.268 -14.125 1.00 71.81 79 TYR A CA 1
ATOM 613 C C . TYR A 1 79 ? -7.999 3.699 -14.111 1.00 71.81 79 TYR A C 1
ATOM 615 O O . TYR A 1 79 ? -7.386 4.631 -14.632 1.00 71.81 79 TYR A O 1
ATOM 623 N N . LEU A 1 80 ? -9.185 3.863 -13.535 1.00 61.22 80 LEU A N 1
ATOM 624 C CA . LEU A 1 80 ? -9.816 5.158 -13.322 1.00 61.22 80 LEU A CA 1
ATOM 625 C C . LEU A 1 80 ? -9.538 5.584 -11.889 1.00 61.22 80 LEU A C 1
ATOM 627 O O . LEU A 1 80 ? -10.083 5.028 -10.937 1.00 61.22 80 LEU A O 1
ATOM 631 N N . PHE A 1 81 ? -8.655 6.560 -11.737 1.00 59.03 81 PHE A N 1
ATOM 632 C CA . PHE A 1 81 ? -8.288 7.098 -10.436 1.00 59.03 81 PHE A CA 1
ATOM 633 C C . PHE A 1 81 ? -8.510 8.592 -10.461 1.00 59.03 81 PHE A C 1
ATOM 635 O O . PHE A 1 81 ? -7.571 9.382 -10.555 1.00 59.03 81 PHE A O 1
ATOM 642 N N . ASP A 1 82 ? -9.784 8.971 -10.442 1.00 53.09 82 ASP A N 1
ATOM 643 C CA . ASP A 1 82 ? -10.149 10.374 -10.397 1.00 53.09 82 ASP A CA 1
ATOM 644 C C . ASP A 1 82 ? -9.604 10.991 -9.106 1.00 53.09 82 ASP A C 1
ATOM 646 O O . ASP A 1 82 ? -9.987 10.655 -7.983 1.00 53.09 82 ASP A O 1
ATOM 650 N N . THR A 1 83 ? -8.687 11.938 -9.277 1.00 39.72 83 THR A N 1
ATOM 651 C CA . THR A 1 83 ? -8.580 13.081 -8.378 1.00 39.72 83 THR A CA 1
ATOM 652 C C . THR A 1 83 ? -9.948 13.753 -8.358 1.00 39.72 83 THR A C 1
ATOM 654 O O . THR A 1 83 ? -10.436 14.181 -9.403 1.00 39.72 83 THR A O 1
ATOM 657 N N . SER A 1 84 ? -10.580 13.806 -7.189 1.00 37.09 84 SER A N 1
ATOM 658 C CA . SER A 1 84 ? -11.850 14.493 -6.947 1.00 37.09 84 SER A CA 1
ATOM 659 C C . SER A 1 84 ? -12.003 15.768 -7.793 1.00 37.09 84 SER A C 1
ATOM 661 O O . SER A 1 84 ? -11.250 16.720 -7.590 1.00 37.09 84 SER A O 1
ATOM 663 N N . GLY A 1 85 ? -12.986 15.805 -8.702 1.00 35.84 85 GLY A N 1
ATOM 664 C CA . GLY A 1 85 ? -13.481 17.072 -9.254 1.00 35.84 85 GLY A CA 1
ATOM 665 C C . GLY A 1 85 ? -13.899 17.126 -10.722 1.00 35.84 85 GLY A C 1
ATOM 666 O O . GLY A 1 85 ? -14.525 18.113 -11.089 1.00 35.84 85 GLY A O 1
ATOM 667 N N . THR A 1 86 ? -13.647 16.116 -11.558 1.00 30.48 86 THR A N 1
ATOM 668 C CA . THR A 1 86 ? -14.137 16.151 -12.950 1.00 30.48 86 THR A CA 1
ATOM 669 C C . THR A 1 86 ? -15.008 14.941 -13.226 1.00 30.48 86 THR A C 1
ATOM 671 O O . THR A 1 86 ? -14.511 13.838 -13.400 1.00 30.48 86 THR A O 1
ATOM 674 N N . LYS A 1 87 ? -16.330 15.147 -13.278 1.00 35.81 87 LYS A N 1
ATOM 675 C CA . LYS A 1 87 ? -17.253 14.173 -13.869 1.00 35.81 87 LYS A CA 1
ATOM 676 C C . LYS A 1 87 ? -16.940 14.074 -15.363 1.00 35.81 87 LYS A C 1
ATOM 678 O O . LYS A 1 87 ? -17.536 14.791 -16.162 1.00 35.81 87 LYS A O 1
ATOM 683 N N . ALA A 1 88 ? -16.006 13.211 -15.739 1.00 31.45 88 ALA A N 1
ATOM 684 C CA . ALA A 1 88 ? -15.887 12.767 -17.115 1.00 31.45 88 ALA A CA 1
ATOM 685 C C . ALA A 1 88 ? -16.923 11.659 -17.325 1.00 31.45 88 ALA A C 1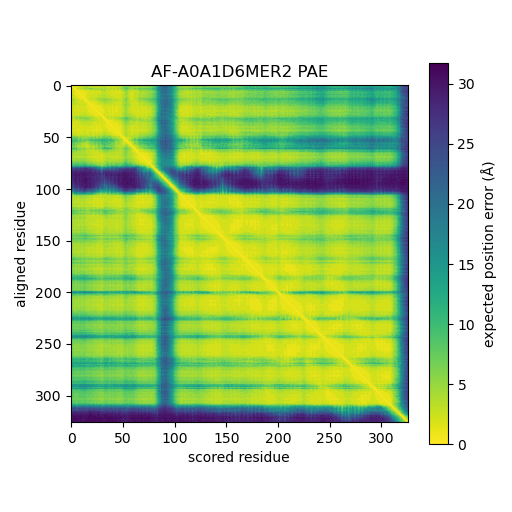
ATOM 687 O O . ALA A 1 88 ? -16.836 10.572 -16.759 1.00 31.45 88 ALA A O 1
ATOM 688 N N . SER A 1 89 ? -17.955 11.966 -18.105 1.00 33.88 89 SER A N 1
ATOM 689 C CA . SER A 1 89 ? -18.907 10.981 -18.602 1.00 33.88 89 SER A CA 1
ATOM 690 C C . SER A 1 89 ? -18.168 9.957 -19.463 1.00 33.88 89 SER A C 1
ATOM 692 O O . SER A 1 89 ? -17.777 10.269 -20.587 1.00 33.88 89 SER A O 1
ATOM 694 N N . ILE A 1 90 ? -17.988 8.739 -18.958 1.00 34.31 90 ILE A N 1
ATOM 695 C CA . ILE A 1 90 ? -17.545 7.608 -19.771 1.00 34.31 90 ILE A CA 1
ATOM 696 C C . ILE A 1 90 ? -18.805 6.863 -20.205 1.00 34.31 90 ILE A C 1
ATOM 698 O O . ILE A 1 90 ? -19.478 6.213 -19.406 1.00 34.31 90 ILE A O 1
ATOM 702 N N . SER A 1 91 ? -19.151 7.018 -21.483 1.00 35.56 91 SER A N 1
ATOM 703 C CA . SER A 1 91 ? -20.128 6.181 -22.172 1.00 35.56 91 SER A CA 1
ATOM 704 C C . SER A 1 91 ? -19.670 4.726 -22.090 1.00 35.56 91 SER A C 1
ATOM 706 O O . SER A 1 91 ? -18.545 4.408 -22.480 1.00 35.56 91 SER A O 1
ATOM 708 N N . GLY A 1 92 ? -20.534 3.858 -21.566 1.00 35.84 92 GLY A N 1
ATOM 709 C CA . GLY A 1 92 ? -20.248 2.442 -21.395 1.00 35.84 92 GLY A CA 1
ATOM 710 C C . GLY A 1 92 ? -19.908 1.758 -22.714 1.00 35.84 92 GLY A C 1
ATOM 711 O O . GLY A 1 92 ? -20.670 1.820 -23.675 1.00 35.84 92 GLY A O 1
ATOM 712 N N . SER A 1 93 ? -18.788 1.044 -22.717 1.00 30.77 93 SER A N 1
ATOM 713 C CA . SER A 1 93 ? -18.642 -0.148 -23.540 1.00 30.77 93 SER A CA 1
ATOM 714 C C . SER A 1 93 ? -18.371 -1.320 -22.603 1.00 30.77 93 SER A C 1
ATOM 716 O O . SER A 1 93 ? -17.325 -1.443 -21.970 1.00 30.77 93 SER A O 1
ATOM 718 N N . THR A 1 94 ? -19.400 -2.137 -22.433 1.00 38.47 94 THR A N 1
ATOM 719 C CA . THR A 1 94 ? -19.327 -3.482 -21.877 1.00 38.47 94 THR A CA 1
ATOM 720 C C . THR A 1 94 ? -18.554 -4.354 -22.862 1.00 38.47 94 THR A C 1
ATOM 722 O O . THR A 1 94 ? -19.099 -4.769 -23.883 1.00 38.47 94 THR A O 1
ATOM 725 N N . ALA A 1 95 ? -17.285 -4.639 -22.573 1.00 33.25 95 ALA A N 1
ATOM 726 C CA . ALA A 1 95 ? -16.569 -5.718 -23.242 1.00 33.25 95 ALA A CA 1
ATOM 727 C C . ALA A 1 95 ? -16.875 -7.025 -22.503 1.00 33.25 95 ALA A C 1
ATOM 729 O O . ALA A 1 95 ? -16.543 -7.199 -21.331 1.00 33.25 95 ALA A O 1
ATOM 730 N N . ALA A 1 96 ? -17.607 -7.882 -23.207 1.00 33.78 96 ALA A N 1
ATOM 731 C CA . ALA A 1 96 ? -18.040 -9.203 -22.803 1.00 33.78 96 ALA A CA 1
ATOM 732 C C . ALA A 1 96 ? -16.864 -10.103 -22.398 1.00 33.78 96 ALA A C 1
ATOM 734 O O . ALA A 1 96 ? -15.786 -10.039 -22.988 1.00 33.78 96 ALA A O 1
ATOM 735 N N . GLY A 1 97 ? -17.111 -10.977 -21.418 1.00 38.72 97 GLY A N 1
ATOM 736 C CA . GLY A 1 97 ? -16.221 -12.086 -21.103 1.00 38.72 97 GLY A CA 1
ATOM 737 C C . GLY A 1 97 ? -16.093 -13.030 -22.299 1.00 38.72 97 GLY A C 1
ATOM 738 O O . GLY A 1 97 ? -17.095 -13.529 -22.813 1.00 38.72 97 GLY A O 1
ATOM 739 N N . GLY A 1 98 ? -14.852 -13.244 -22.729 1.00 28.70 98 GLY A N 1
ATOM 740 C CA . GLY A 1 98 ? -14.442 -14.302 -23.645 1.00 28.70 98 GLY A CA 1
ATOM 741 C C . GLY A 1 98 ? -13.501 -15.284 -22.931 1.00 28.70 98 GLY A C 1
ATOM 742 O O . GLY A 1 98 ? -12.877 -14.901 -21.941 1.00 28.70 98 GLY A O 1
ATOM 743 N N . PRO A 1 99 ? -13.420 -16.543 -23.394 1.00 40.06 99 PRO A N 1
ATOM 744 C CA . PRO A 1 99 ? -12.694 -17.614 -22.726 1.00 40.06 99 PRO A CA 1
ATOM 745 C C . PRO A 1 99 ? -11.202 -17.550 -23.071 1.00 40.06 99 PRO A C 1
ATOM 747 O O . PRO A 1 99 ? -10.748 -18.234 -23.981 1.00 40.06 99 PRO A O 1
ATOM 750 N N . ASP A 1 100 ? -10.465 -16.709 -22.352 1.00 37.84 100 ASP A N 1
ATOM 751 C CA . ASP A 1 100 ? -9.049 -16.921 -22.039 1.00 37.84 100 ASP A CA 1
ATOM 752 C C . ASP A 1 100 ? -8.708 -16.024 -20.838 1.00 37.84 100 ASP A C 1
ATOM 754 O O . ASP A 1 100 ? -8.534 -14.812 -20.971 1.00 37.84 100 ASP A O 1
ATOM 758 N N . ASP A 1 101 ? -8.674 -16.600 -19.634 1.00 42.47 101 ASP A N 1
ATOM 759 C CA . ASP A 1 101 ? -8.293 -15.929 -18.377 1.00 42.47 101 ASP A CA 1
ATOM 760 C C . ASP A 1 101 ? -6.775 -15.623 -18.337 1.00 42.47 101 ASP A C 1
ATOM 762 O O . ASP A 1 101 ? -6.115 -15.709 -17.298 1.00 42.47 101 ASP A O 1
ATOM 766 N N . SER A 1 102 ? -6.174 -15.278 -19.479 1.00 47.16 102 SER A N 1
ATOM 767 C CA . SER A 1 102 ? -4.804 -14.792 -19.534 1.00 47.16 102 SER A CA 1
ATOM 768 C C . SER A 1 102 ? -4.766 -13.402 -18.901 1.00 47.16 102 SER A C 1
ATOM 770 O O . SER A 1 102 ? -5.437 -12.470 -19.355 1.00 47.16 102 SER A O 1
ATOM 772 N N . LEU A 1 103 ? -3.986 -13.278 -17.826 1.00 52.81 103 LEU A N 1
ATOM 773 C CA . LEU A 1 103 ? -3.678 -12.017 -17.157 1.00 52.81 103 LEU A CA 1
ATOM 774 C C . LEU A 1 103 ? -3.338 -10.934 -18.194 1.00 52.81 103 LEU A C 1
ATOM 776 O O . LEU A 1 103 ? -2.682 -11.243 -19.191 1.00 52.81 103 LEU A O 1
ATOM 780 N N . PRO A 1 104 ? -3.698 -9.662 -17.970 1.00 62.09 104 PRO A N 1
ATOM 781 C CA . PRO A 1 104 ? -3.293 -8.595 -18.872 1.00 62.09 104 PRO A CA 1
ATOM 782 C C . PRO A 1 104 ? -1.760 -8.480 -18.835 1.00 62.09 104 PRO A C 1
ATOM 784 O O . PRO A 1 104 ? -1.201 -7.873 -17.929 1.00 62.09 104 PRO A O 1
ATOM 787 N N . HIS A 1 105 ? -1.043 -9.116 -19.764 1.00 67.69 105 HIS A N 1
ATOM 788 C CA . HIS A 1 105 ? 0.428 -9.160 -19.786 1.00 67.69 105 HIS A CA 1
ATOM 789 C C . HIS A 1 105 ? 1.051 -7.754 -19.701 1.00 67.69 105 HIS A C 1
ATOM 791 O O . HIS A 1 105 ? 2.106 -7.561 -19.089 1.00 67.69 105 HIS A O 1
ATOM 797 N N . ASN A 1 106 ? 0.326 -6.750 -20.197 1.00 79.56 106 ASN A N 1
ATOM 798 C CA . ASN A 1 106 ? 0.649 -5.336 -20.068 1.00 79.56 106 ASN A CA 1
ATOM 799 C C . ASN A 1 106 ? 0.767 -4.835 -18.612 1.00 79.56 106 ASN A C 1
ATOM 801 O O . ASN A 1 106 ? 1.644 -4.014 -18.352 1.00 79.56 106 ASN A O 1
ATOM 805 N N . ILE A 1 107 ? -0.041 -5.309 -17.649 1.00 87.19 107 ILE A N 1
ATOM 806 C CA . ILE A 1 107 ? 0.060 -4.858 -16.246 1.00 87.19 107 ILE A CA 1
ATOM 807 C C . ILE A 1 107 ? 1.299 -5.431 -15.566 1.00 87.19 107 ILE A C 1
ATOM 809 O O . ILE A 1 107 ? 1.994 -4.717 -14.848 1.00 87.19 107 ILE A O 1
ATOM 813 N N . ILE A 1 108 ? 1.625 -6.699 -15.832 1.00 87.44 108 ILE A N 1
ATOM 814 C CA . ILE A 1 108 ? 2.835 -7.342 -15.303 1.00 87.44 108 ILE A CA 1
ATOM 815 C C . ILE A 1 108 ? 4.066 -6.601 -15.823 1.00 87.44 108 ILE A C 1
ATOM 817 O O . ILE A 1 108 ? 4.953 -6.242 -15.048 1.00 87.44 108 ILE A O 1
ATOM 821 N N . ALA A 1 109 ? 4.099 -6.338 -17.130 1.00 86.69 109 ALA A N 1
ATOM 822 C CA . ALA A 1 109 ? 5.197 -5.622 -17.755 1.00 86.69 109 ALA A CA 1
ATOM 823 C C . ALA A 1 109 ? 5.303 -4.177 -17.235 1.00 86.69 109 ALA A C 1
ATOM 825 O O . ALA A 1 109 ? 6.401 -3.726 -16.914 1.00 86.69 109 ALA A O 1
ATOM 826 N N . TRP A 1 110 ? 4.176 -3.481 -17.050 1.00 92.12 110 TRP A N 1
ATOM 827 C CA . TRP A 1 110 ? 4.146 -2.150 -16.436 1.00 92.12 110 TRP A CA 1
ATOM 828 C C . TRP A 1 110 ? 4.745 -2.151 -15.024 1.00 92.12 110 TRP A C 1
ATOM 830 O O . TRP A 1 110 ? 5.608 -1.327 -14.726 1.00 92.12 110 TRP A O 1
ATOM 840 N N . LEU A 1 111 ? 4.354 -3.107 -14.171 1.00 92.81 111 LEU A N 1
ATOM 841 C CA . LEU A 1 111 ? 4.874 -3.234 -12.802 1.00 92.81 111 LEU A CA 1
ATOM 842 C C . LEU A 1 111 ? 6.386 -3.479 -12.785 1.00 92.81 111 LEU A C 1
ATOM 844 O O . LEU A 1 111 ? 7.103 -2.886 -11.976 1.00 92.81 111 LEU A O 1
ATOM 848 N N . ARG A 1 112 ? 6.883 -4.330 -13.691 1.00 90.94 112 ARG A N 1
ATOM 849 C CA . ARG A 1 112 ? 8.320 -4.607 -13.829 1.00 90.94 112 ARG A CA 1
ATOM 850 C C . ARG A 1 112 ? 9.094 -3.372 -14.275 1.00 90.94 112 ARG A C 1
ATOM 852 O O . ARG A 1 112 ? 10.096 -3.044 -13.646 1.00 90.94 112 ARG A O 1
ATOM 859 N N . VAL A 1 113 ? 8.600 -2.652 -15.285 1.00 91.88 113 VAL A N 1
ATOM 860 C CA . VAL A 1 113 ? 9.219 -1.405 -15.763 1.00 91.88 113 VAL A CA 1
ATOM 861 C C . VAL A 1 113 ? 9.269 -0.365 -14.646 1.00 91.88 113 VAL A C 1
ATOM 863 O O . VAL A 1 113 ? 10.335 0.178 -14.377 1.00 91.88 113 VAL A O 1
ATOM 866 N N . VAL A 1 114 ? 8.163 -0.133 -13.931 1.00 94.69 114 VAL A N 1
ATOM 867 C CA . VAL A 1 114 ? 8.131 0.813 -12.802 1.00 94.69 114 VAL A CA 1
ATOM 868 C C . VAL A 1 114 ? 9.119 0.406 -11.707 1.00 94.69 114 VAL A C 1
ATOM 870 O O . VAL A 1 114 ? 9.891 1.241 -11.238 1.00 94.69 114 VAL A O 1
ATOM 873 N N . SER A 1 115 ? 9.152 -0.878 -11.332 1.00 93.81 115 SER A N 1
ATOM 874 C CA . SER A 1 115 ? 10.110 -1.396 -10.348 1.00 93.81 115 SER A CA 1
ATOM 875 C C . SER A 1 115 ? 11.559 -1.160 -10.778 1.00 93.81 115 SER A C 1
ATOM 877 O O . SER A 1 115 ? 12.365 -0.681 -9.977 1.00 93.81 115 SER A O 1
ATOM 879 N N . ALA A 1 116 ? 11.890 -1.455 -12.034 1.00 90.62 116 ALA A N 1
ATOM 880 C CA . ALA A 1 116 ? 13.227 -1.276 -12.579 1.00 90.62 116 ALA A CA 1
ATOM 881 C C . ALA A 1 116 ? 13.626 0.209 -12.627 1.00 90.62 116 ALA A C 1
ATOM 883 O O . ALA A 1 116 ? 14.692 0.569 -12.127 1.00 90.62 116 ALA A O 1
ATOM 884 N N . CYS A 1 117 ? 12.729 1.091 -13.086 1.00 91.81 117 CYS A N 1
ATOM 885 C CA . CYS A 1 117 ? 12.920 2.543 -13.037 1.00 91.81 117 CYS A CA 1
ATOM 886 C C . CYS A 1 117 ? 13.205 3.046 -11.612 1.00 91.81 117 CYS A C 1
ATOM 888 O O . CYS A 1 117 ? 14.053 3.917 -11.419 1.00 91.81 117 CYS A O 1
ATOM 890 N N . CYS A 1 118 ? 12.548 2.481 -10.593 1.00 92.44 118 CYS A N 1
ATOM 891 C CA . CYS A 1 118 ? 12.824 2.847 -9.206 1.00 92.44 118 CYS A CA 1
ATOM 892 C C . CYS A 1 118 ? 14.210 2.391 -8.724 1.00 92.44 118 CYS A C 1
ATOM 894 O O . CYS A 1 118 ? 14.853 3.108 -7.955 1.00 92.44 118 CYS A O 1
ATOM 896 N N . LYS A 1 119 ? 14.677 1.214 -9.156 1.00 89.06 119 LYS A N 1
ATOM 897 C CA . LYS A 1 119 ? 15.971 0.643 -8.740 1.00 89.06 119 LYS A CA 1
ATOM 898 C C 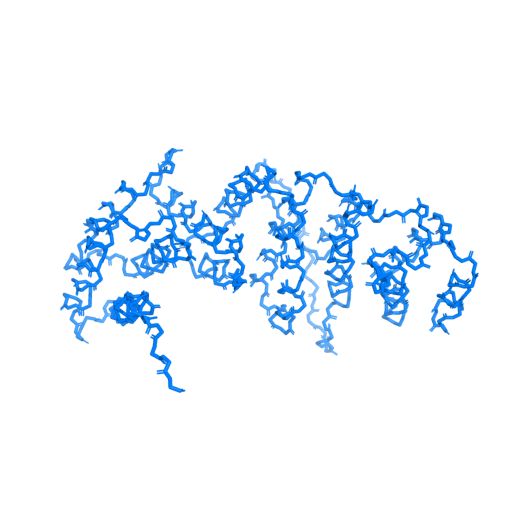. LYS A 1 119 ? 17.159 1.427 -9.292 1.00 89.06 119 LYS A C 1
ATOM 900 O O . LYS A 1 119 ? 18.137 1.622 -8.574 1.00 89.06 119 LYS A O 1
ATOM 905 N N . ILE A 1 120 ? 17.052 1.939 -10.517 1.00 87.69 120 ILE A N 1
ATOM 906 C CA . ILE A 1 120 ? 18.135 2.692 -11.167 1.00 87.69 120 ILE A CA 1
ATOM 907 C C . ILE A 1 120 ? 18.241 4.151 -10.707 1.00 87.69 120 ILE A C 1
ATOM 909 O O . ILE A 1 120 ? 19.115 4.873 -11.179 1.00 87.69 120 ILE A O 1
ATOM 913 N N . ARG A 1 121 ? 17.410 4.594 -9.749 1.00 87.62 121 ARG A N 1
ATOM 914 C CA . ARG A 1 121 ? 17.371 5.986 -9.268 1.00 87.62 121 ARG A CA 1
ATOM 915 C C . ARG A 1 121 ? 18.748 6.557 -8.916 1.00 87.62 121 ARG A C 1
ATOM 917 O O . ARG A 1 121 ? 18.996 7.735 -9.159 1.00 87.62 121 ARG A O 1
ATOM 924 N N . LYS A 1 122 ? 19.625 5.746 -8.310 1.00 84.62 122 LYS A N 1
ATOM 925 C CA . LYS A 1 122 ? 20.979 6.174 -7.912 1.00 84.62 122 LYS A CA 1
ATOM 926 C C . LYS A 1 122 ? 21.831 6.614 -9.101 1.00 84.62 122 LYS A C 1
ATOM 928 O O . LYS A 1 122 ? 22.675 7.484 -8.932 1.00 84.62 122 LYS A O 1
ATOM 933 N N . VAL A 1 123 ? 21.586 6.017 -10.263 1.00 84.25 123 VAL A N 1
ATOM 934 C CA . VAL A 1 123 ? 22.263 6.331 -11.519 1.00 84.25 123 VAL A CA 1
ATOM 935 C C . VAL A 1 123 ? 21.507 7.430 -12.258 1.00 84.25 123 VAL A C 1
ATOM 937 O O . VAL A 1 123 ? 22.096 8.419 -12.686 1.00 84.25 123 VAL A O 1
ATOM 940 N N . HIS A 1 124 ? 20.185 7.285 -12.374 1.00 84.62 124 HIS A N 1
ATOM 941 C CA . HIS A 1 124 ? 19.333 8.239 -13.066 1.00 84.62 124 HIS A CA 1
ATOM 942 C C . HIS A 1 124 ? 17.963 8.358 -12.390 1.00 84.62 124 HIS A C 1
ATOM 944 O O . HIS A 1 124 ? 17.191 7.400 -12.316 1.00 84.62 124 HIS A O 1
ATOM 950 N N . SER A 1 125 ? 17.637 9.555 -11.904 1.00 88.56 125 SER A N 1
ATOM 951 C CA . SER A 1 125 ? 16.351 9.831 -11.261 1.00 88.56 125 SER A CA 1
ATOM 952 C C . SER A 1 125 ? 15.275 10.110 -12.311 1.00 88.56 125 SER A C 1
ATOM 954 O O . SER A 1 125 ? 15.100 11.252 -12.723 1.00 88.56 125 SER A O 1
ATOM 956 N N . ILE A 1 126 ? 14.544 9.070 -12.721 1.00 91.38 126 ILE A N 1
ATOM 957 C CA . ILE A 1 126 ? 13.518 9.158 -13.778 1.00 91.38 126 ILE A CA 1
ATOM 958 C C . ILE A 1 126 ? 12.292 9.963 -13.333 1.00 91.38 126 ILE A C 1
ATOM 960 O O . ILE A 1 126 ? 11.732 10.720 -14.121 1.00 91.38 126 ILE A O 1
ATOM 964 N N . PHE A 1 127 ? 11.857 9.790 -12.084 1.00 95.19 127 PHE A N 1
ATOM 965 C CA . PHE A 1 127 ? 10.641 10.419 -11.568 1.00 95.19 127 PHE A CA 1
ATOM 966 C C . PHE A 1 127 ? 10.979 11.551 -10.598 1.00 95.19 127 PHE A C 1
ATOM 968 O O . PHE A 1 127 ? 11.861 11.436 -9.742 1.00 95.19 127 PHE A O 1
ATOM 975 N N . SER A 1 128 ? 10.225 12.637 -10.653 1.00 95.06 128 SER A N 1
ATOM 976 C CA . SER A 1 128 ? 10.164 13.562 -9.524 1.00 95.06 128 SER A CA 1
ATOM 977 C C . SER A 1 128 ? 9.515 12.882 -8.301 1.00 95.06 128 SER A C 1
ATOM 979 O O . SER A 1 128 ? 8.802 11.882 -8.450 1.00 95.06 128 SER A O 1
ATOM 981 N N . PRO A 1 129 ? 9.724 13.398 -7.073 1.00 95.12 129 PRO A N 1
ATOM 982 C CA . PRO A 1 129 ? 9.068 12.853 -5.884 1.00 95.12 129 PRO A CA 1
ATOM 983 C C . PRO A 1 129 ? 7.539 12.798 -6.014 1.00 95.12 129 PRO A C 1
ATOM 985 O O . PRO A 1 129 ? 6.951 11.766 -5.713 1.00 95.12 129 PRO A O 1
ATOM 988 N N . SER A 1 130 ? 6.899 13.842 -6.550 1.00 95.81 130 SER A N 1
ATOM 989 C CA . SER A 1 130 ? 5.442 13.882 -6.743 1.00 95.81 130 SER A CA 1
ATOM 990 C C . SER A 1 130 ? 4.938 12.841 -7.748 1.00 95.81 130 SER A C 1
ATOM 992 O O . SER A 1 130 ? 3.899 12.220 -7.536 1.00 95.81 130 SER A O 1
ATOM 994 N N . GLU A 1 131 ? 5.678 12.590 -8.828 1.00 96.56 131 GLU A N 1
ATOM 995 C CA . GLU A 1 131 ? 5.330 11.534 -9.789 1.00 96.56 131 GLU A CA 1
ATOM 996 C C . GLU A 1 131 ? 5.460 10.140 -9.165 1.00 96.56 131 GLU A C 1
ATOM 998 O O . GLU A 1 131 ? 4.595 9.285 -9.360 1.00 96.56 131 GLU A O 1
ATOM 1003 N N . ALA A 1 132 ? 6.504 9.917 -8.361 1.00 96.44 132 ALA A N 1
ATOM 1004 C CA . ALA A 1 132 ? 6.678 8.671 -7.624 1.00 96.44 132 ALA A CA 1
ATOM 1005 C C . ALA A 1 132 ? 5.593 8.469 -6.550 1.00 96.44 132 ALA A C 1
ATOM 1007 O O . ALA A 1 132 ? 5.158 7.339 -6.327 1.00 96.44 132 ALA A O 1
ATOM 1008 N N . GLU A 1 133 ? 5.120 9.542 -5.906 1.00 97.00 133 GLU A N 1
ATOM 1009 C CA . GLU A 1 133 ? 3.985 9.501 -4.974 1.00 97.00 133 GLU A CA 1
ATOM 1010 C C . GLU A 1 133 ? 2.705 9.040 -5.679 1.00 97.00 133 GLU A C 1
ATOM 1012 O O . GLU A 1 133 ? 1.993 8.169 -5.171 1.00 97.00 133 GLU A O 1
ATOM 1017 N N . GLU A 1 134 ? 2.424 9.581 -6.869 1.00 94.94 134 GLU A N 1
ATOM 1018 C CA . GLU A 1 134 ? 1.277 9.155 -7.671 1.00 94.94 134 GLU A CA 1
ATOM 1019 C C . GLU A 1 134 ? 1.412 7.690 -8.098 1.00 94.94 134 GLU A C 1
ATOM 1021 O O . GLU A 1 134 ? 0.476 6.919 -7.892 1.00 94.94 134 GLU A O 1
ATOM 1026 N N . LEU A 1 135 ? 2.573 7.263 -8.607 1.00 95.69 135 LEU A N 1
ATOM 1027 C CA . LEU A 1 135 ? 2.821 5.857 -8.959 1.00 95.69 135 LEU A CA 1
ATOM 1028 C C . LEU A 1 135 ? 2.667 4.915 -7.757 1.00 95.69 135 LEU A C 1
ATOM 1030 O O . LEU A 1 135 ? 2.111 3.825 -7.898 1.00 95.69 135 LEU A O 1
ATOM 1034 N N . LEU A 1 136 ? 3.104 5.334 -6.568 1.00 96.19 136 LEU A N 1
ATOM 1035 C CA . LEU A 1 136 ? 2.930 4.575 -5.331 1.00 96.19 136 LEU A CA 1
ATOM 1036 C C . LEU A 1 136 ? 1.449 4.435 -4.953 1.00 96.19 136 LEU A C 1
ATOM 1038 O O . LEU A 1 136 ? 1.002 3.337 -4.614 1.00 96.19 136 LEU A O 1
ATOM 1042 N N . ALA A 1 137 ? 0.667 5.510 -5.068 1.00 94.88 137 ALA A N 1
ATOM 1043 C CA . ALA A 1 137 ? -0.778 5.448 -4.865 1.00 94.88 137 ALA A CA 1
ATOM 1044 C C . ALA A 1 137 ? -1.465 4.537 -5.900 1.00 94.88 137 ALA A C 1
ATOM 1046 O O . ALA A 1 137 ? -2.383 3.795 -5.540 1.00 94.88 137 ALA A O 1
ATOM 1047 N N . ILE A 1 138 ? -0.992 4.541 -7.155 1.00 93.00 138 ILE A N 1
ATOM 1048 C CA . ILE A 1 138 ? -1.462 3.630 -8.208 1.00 93.00 138 ILE A CA 1
ATOM 1049 C C . ILE A 1 138 ? -1.194 2.179 -7.834 1.00 93.00 138 ILE A C 1
ATOM 1051 O O . ILE A 1 138 ? -2.129 1.382 -7.773 1.00 93.00 138 ILE A O 1
ATOM 1055 N N . ALA A 1 139 ? 0.055 1.848 -7.506 1.00 94.06 139 ALA A N 1
ATOM 1056 C CA . ALA A 1 139 ? 0.451 0.493 -7.141 1.00 94.06 139 ALA A CA 1
ATOM 1057 C C . ALA A 1 139 ? -0.356 -0.049 -5.951 1.00 94.06 139 ALA A C 1
ATOM 1059 O O . ALA A 1 139 ? -0.813 -1.188 -5.992 1.00 94.06 139 ALA A O 1
ATOM 1060 N N . ILE A 1 140 ? -0.597 0.771 -4.921 1.00 94.06 140 ILE A N 1
ATOM 1061 C CA . ILE A 1 140 ? -1.424 0.380 -3.766 1.00 94.06 140 ILE A CA 1
ATOM 1062 C C . ILE A 1 140 ? -2.877 0.127 -4.179 1.00 94.06 140 ILE A C 1
ATOM 1064 O O . ILE A 1 140 ? -3.512 -0.810 -3.702 1.00 94.06 140 ILE A O 1
ATOM 1068 N N . SER A 1 141 ? -3.405 0.922 -5.101 1.00 90.94 141 SER A N 1
ATOM 1069 C CA . SER A 1 141 ? -4.798 0.806 -5.535 1.00 90.94 141 SER A CA 1
ATOM 1070 C C . SER A 1 141 ? -5.044 -0.406 -6.425 1.00 90.94 141 SER A C 1
ATOM 1072 O O . SER A 1 141 ? -6.139 -0.965 -6.401 1.00 90.94 141 SER A O 1
ATOM 1074 N N . LEU A 1 142 ? -4.022 -0.884 -7.141 1.00 91.25 142 LEU A N 1
ATOM 1075 C CA . LEU A 1 142 ? -4.097 -2.138 -7.894 1.00 91.25 142 LEU A CA 1
ATOM 1076 C C . LEU A 1 142 ? -4.384 -3.349 -6.990 1.00 91.25 142 LEU A C 1
ATOM 1078 O O . LEU A 1 142 ? -5.050 -4.280 -7.433 1.00 91.25 142 LEU A O 1
ATOM 1082 N N . PHE A 1 143 ? -4.011 -3.319 -5.703 1.00 91.25 143 PHE A N 1
ATOM 1083 C CA . PHE A 1 143 ? -4.374 -4.380 -4.748 1.00 91.25 143 PHE A CA 1
ATOM 1084 C C . PHE A 1 143 ? -5.880 -4.476 -4.466 1.00 91.25 143 PHE A C 1
ATOM 1086 O O . PHE A 1 143 ? -6.335 -5.454 -3.862 1.00 91.25 143 PHE A O 1
ATOM 1093 N N . LEU A 1 144 ? -6.669 -3.481 -4.880 1.00 89.62 144 LEU A N 1
ATOM 1094 C CA . LEU A 1 144 ? -8.124 -3.522 -4.775 1.00 89.62 144 LEU A CA 1
ATOM 1095 C C . LEU A 1 144 ? -8.772 -4.298 -5.929 1.00 89.62 144 LEU A C 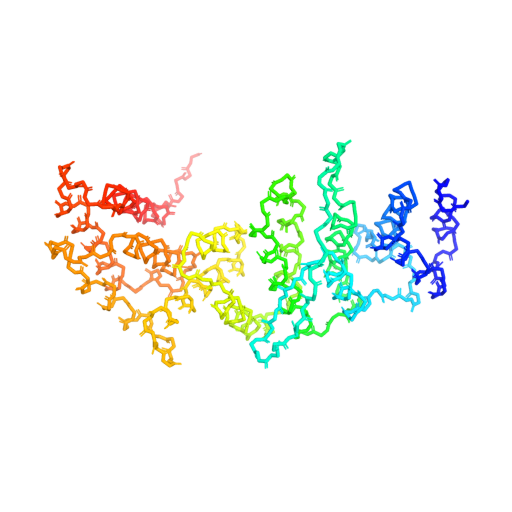1
ATOM 1097 O O . LEU A 1 144 ? -9.832 -4.900 -5.711 1.00 89.62 144 LEU A O 1
ATOM 1101 N N . ASP A 1 145 ? -8.130 -4.360 -7.100 1.00 87.75 145 ASP A N 1
ATOM 1102 C CA . ASP A 1 145 ? -8.620 -5.120 -8.254 1.00 87.75 145 ASP A CA 1
ATOM 1103 C C . ASP A 1 145 ? -8.443 -6.623 -8.000 1.00 87.75 145 ASP A C 1
ATOM 1105 O O . ASP A 1 145 ? -7.334 -7.151 -7.938 1.00 87.75 145 ASP A O 1
ATOM 1109 N N . ARG A 1 146 ? -9.563 -7.334 -7.835 1.00 83.56 146 ARG A N 1
ATOM 1110 C CA . ARG A 1 146 ? -9.559 -8.781 -7.563 1.00 83.56 146 ARG A CA 1
ATOM 1111 C C . ARG A 1 146 ? -8.989 -9.599 -8.720 1.00 83.56 146 ARG A C 1
ATOM 1113 O O . ARG A 1 146 ? -8.495 -10.693 -8.484 1.00 83.56 146 ARG A O 1
ATOM 1120 N N . ARG A 1 147 ? -8.997 -9.070 -9.948 1.00 84.88 147 ARG A N 1
ATOM 1121 C CA . ARG A 1 147 ? -8.396 -9.746 -11.111 1.00 84.88 147 ARG A CA 1
ATOM 1122 C C . ARG A 1 147 ? -6.873 -9.854 -10.994 1.00 84.88 147 ARG A C 1
ATOM 1124 O O . ARG A 1 147 ? -6.268 -10.668 -11.678 1.00 84.88 147 ARG A O 1
ATOM 1131 N N . LEU A 1 148 ? -6.258 -9.055 -10.116 1.00 87.25 148 LEU A N 1
ATOM 1132 C CA . LEU A 1 148 ? -4.811 -9.013 -9.902 1.00 87.25 148 LEU A CA 1
ATOM 1133 C C . LEU A 1 148 ? -4.355 -9.818 -8.675 1.00 87.25 148 LEU A C 1
ATOM 1135 O O . LEU A 1 148 ? -3.188 -9.750 -8.299 1.00 87.25 148 LEU A O 1
ATOM 1139 N N . GLU A 1 149 ? -5.236 -10.608 -8.052 1.00 85.00 149 GLU A N 1
ATOM 1140 C CA . GLU A 1 149 ? -4.891 -11.422 -6.875 1.00 85.00 149 GLU A CA 1
ATOM 1141 C C . GLU A 1 149 ? -3.800 -12.468 -7.181 1.00 85.00 149 GLU A C 1
ATOM 1143 O O . GLU A 1 149 ? -2.945 -12.747 -6.344 1.00 85.00 149 GLU A O 1
ATOM 1148 N N . GLY A 1 150 ? -3.732 -12.968 -8.420 1.00 86.56 150 GLY A N 1
ATOM 1149 C CA . GLY A 1 150 ? -2.632 -13.828 -8.878 1.00 86.56 150 GLY A CA 1
ATOM 1150 C C . GLY A 1 150 ? -1.274 -13.117 -9.006 1.00 86.56 150 GLY A C 1
ATOM 1151 O O . GLY A 1 150 ? -0.250 -13.779 -9.151 1.00 86.56 150 GLY A O 1
ATOM 1152 N N . LEU A 1 151 ? -1.239 -11.781 -8.934 1.00 88.38 151 LEU A N 1
ATOM 1153 C CA . LEU A 1 151 ? -0.043 -10.953 -9.134 1.00 88.38 151 LEU A CA 1
ATOM 1154 C C . LEU A 1 151 ? 0.479 -10.300 -7.852 1.00 88.38 151 LEU A C 1
ATOM 1156 O O . LEU A 1 151 ? 1.341 -9.425 -7.928 1.00 88.38 151 LEU A O 1
ATOM 1160 N N . LEU A 1 152 ? 0.002 -10.715 -6.674 1.00 89.38 152 LEU A N 1
ATOM 1161 C CA . LEU A 1 152 ? 0.370 -10.094 -5.394 1.00 89.38 152 LEU A CA 1
ATOM 1162 C C . LEU A 1 152 ? 1.884 -10.036 -5.151 1.00 89.38 152 LEU A C 1
ATOM 1164 O O . LEU A 1 152 ? 2.358 -9.074 -4.554 1.00 89.38 152 LEU A O 1
ATOM 1168 N N . LEU A 1 153 ? 2.641 -11.028 -5.631 1.00 90.69 153 LEU A N 1
ATOM 1169 C CA . LEU A 1 153 ? 4.100 -11.039 -5.509 1.00 90.69 153 LEU A CA 1
ATOM 1170 C C . LEU A 1 153 ? 4.744 -9.927 -6.352 1.00 90.69 153 LEU A C 1
ATOM 1172 O O . LEU A 1 153 ? 5.469 -9.097 -5.815 1.00 90.69 153 LEU A O 1
ATOM 1176 N N . VAL A 1 154 ? 4.397 -9.840 -7.641 1.00 91.69 154 VAL A N 1
ATOM 1177 C CA . VAL A 1 154 ? 4.924 -8.809 -8.557 1.00 91.69 154 VAL A CA 1
ATOM 1178 C C . VAL A 1 154 ? 4.474 -7.406 -8.132 1.00 91.69 154 VAL A C 1
ATOM 1180 O O . VAL A 1 154 ? 5.261 -6.459 -8.151 1.00 91.69 154 VAL A O 1
ATOM 1183 N N . LEU A 1 155 ? 3.218 -7.269 -7.697 1.00 92.69 155 LEU A N 1
ATOM 1184 C CA . LEU A 1 155 ? 2.694 -6.033 -7.116 1.00 92.69 155 LEU A CA 1
ATOM 1185 C C . LEU A 1 155 ? 3.453 -5.647 -5.842 1.00 92.69 155 LEU A C 1
ATOM 1187 O O . LEU A 1 155 ? 3.791 -4.478 -5.668 1.00 92.69 155 LEU A O 1
ATOM 1191 N N . GLY A 1 156 ? 3.743 -6.614 -4.969 1.00 93.38 156 GLY A N 1
ATOM 1192 C CA . GLY A 1 156 ? 4.515 -6.415 -3.744 1.00 93.38 156 GLY A CA 1
ATOM 1193 C C . GLY A 1 156 ? 5.944 -5.945 -4.018 1.00 93.38 156 GLY A C 1
ATOM 1194 O O . GLY A 1 156 ? 6.408 -4.999 -3.379 1.00 93.38 156 GLY A O 1
ATOM 1195 N N . ASP A 1 157 ? 6.612 -6.534 -5.009 1.00 92.50 157 ASP A N 1
ATOM 1196 C CA . ASP A 1 157 ? 7.961 -6.138 -5.427 1.00 92.50 157 ASP A CA 1
ATOM 1197 C C . ASP A 1 157 ? 7.984 -4.719 -6.010 1.00 92.50 157 ASP A C 1
ATOM 1199 O O . ASP A 1 157 ? 8.851 -3.905 -5.664 1.00 92.50 157 ASP A O 1
ATOM 1203 N N . CYS A 1 158 ? 6.996 -4.386 -6.848 1.00 95.12 158 CYS A N 1
ATOM 1204 C CA . CYS A 1 158 ? 6.819 -3.037 -7.383 1.00 95.12 158 CYS A CA 1
ATOM 1205 C C . CYS A 1 158 ? 6.540 -2.026 -6.262 1.00 95.12 158 CYS A C 1
ATOM 1207 O O . CYS A 1 158 ? 7.201 -0.989 -6.185 1.00 95.12 158 CYS A O 1
ATOM 1209 N N . LEU A 1 159 ? 5.613 -2.346 -5.354 1.00 96.00 159 LEU A N 1
ATOM 1210 C CA . LEU A 1 159 ? 5.277 -1.523 -4.194 1.00 96.00 159 LEU A CA 1
ATOM 1211 C C . LEU A 1 159 ? 6.514 -1.253 -3.330 1.00 96.00 159 LEU A C 1
ATOM 1213 O O . LEU A 1 159 ? 6.788 -0.109 -2.971 1.00 96.00 159 LEU A O 1
ATOM 1217 N N . ASN A 1 160 ? 7.294 -2.290 -3.026 1.00 94.94 160 ASN A N 1
ATOM 1218 C CA . ASN A 1 160 ? 8.514 -2.148 -2.242 1.00 94.94 160 ASN A CA 1
ATOM 1219 C C . ASN A 1 160 ? 9.560 -1.287 -2.971 1.00 94.94 160 ASN A C 1
ATOM 1221 O O . ASN A 1 160 ? 10.187 -0.435 -2.347 1.00 94.94 160 ASN A O 1
ATOM 1225 N N . SER A 1 161 ? 9.703 -1.448 -4.290 1.00 95.00 161 SER A N 1
ATOM 1226 C CA . SER A 1 161 ? 10.606 -0.624 -5.108 1.00 95.00 161 SER A CA 1
ATOM 1227 C C . SER A 1 161 ? 10.212 0.859 -5.069 1.00 95.00 161 SER A C 1
ATOM 1229 O O . SER A 1 161 ? 11.071 1.713 -4.864 1.00 95.00 161 SER A O 1
ATOM 1231 N N . LEU A 1 162 ? 8.914 1.166 -5.165 1.00 96.56 162 LEU A N 1
ATOM 1232 C CA . LEU A 1 162 ? 8.381 2.529 -5.056 1.00 96.56 162 LEU A CA 1
ATOM 1233 C C . LEU A 1 162 ? 8.580 3.125 -3.653 1.00 96.56 162 LEU A C 1
ATOM 1235 O O . LEU A 1 162 ? 8.974 4.278 -3.522 1.00 96.56 162 LEU A O 1
ATOM 1239 N N . ILE A 1 163 ? 8.381 2.350 -2.584 1.00 95.94 163 ILE A N 1
ATOM 1240 C CA . ILE A 1 163 ? 8.642 2.807 -1.204 1.00 95.94 163 ILE A CA 1
ATOM 1241 C C . ILE A 1 163 ? 10.138 3.107 -0.988 1.00 95.94 163 ILE A C 1
ATOM 1243 O O . ILE A 1 163 ? 10.516 4.046 -0.275 1.00 95.94 163 ILE A O 1
ATOM 1247 N N . LEU A 1 164 ? 11.012 2.298 -1.586 1.00 94.00 164 LEU A N 1
ATOM 1248 C CA . LEU A 1 164 ? 12.461 2.470 -1.496 1.00 94.00 164 LEU A CA 1
ATOM 1249 C C . LEU A 1 164 ? 12.998 3.559 -2.433 1.00 94.00 164 LEU A C 1
ATOM 1251 O O . LEU A 1 164 ? 14.111 4.025 -2.202 1.00 94.00 164 LEU A O 1
ATOM 1255 N N . TYR A 1 165 ? 12.198 4.022 -3.400 1.00 95.06 165 TYR A N 1
ATOM 1256 C CA . TYR A 1 165 ? 12.561 5.087 -4.332 1.00 95.06 165 TYR A CA 1
ATOM 1257 C C . TYR A 1 165 ? 13.004 6.363 -3.617 1.00 95.06 165 TYR A C 1
ATOM 1259 O O . TYR A 1 165 ? 14.019 6.950 -3.966 1.00 95.06 165 TYR A O 1
ATOM 1267 N N . PHE A 1 166 ? 12.247 6.815 -2.621 1.00 95.12 166 PHE A N 1
ATOM 1268 C CA . PHE A 1 166 ? 12.469 8.101 -1.958 1.00 95.12 166 PHE A CA 1
ATOM 1269 C C . PHE A 1 166 ? 13.793 8.137 -1.185 1.00 95.12 166 PHE A C 1
ATOM 1271 O O . PHE A 1 166 ? 14.215 7.137 -0.600 1.00 95.12 166 PHE A O 1
ATOM 1278 N N . ASN A 1 167 ? 14.454 9.290 -1.105 1.00 93.38 167 ASN A N 1
ATOM 1279 C CA . ASN A 1 167 ? 15.495 9.478 -0.089 1.00 93.38 167 ASN A CA 1
ATOM 1280 C C . ASN A 1 167 ? 14.856 9.756 1.290 1.00 93.38 167 ASN A C 1
ATOM 1282 O O . ASN A 1 167 ? 13.634 9.813 1.429 1.00 93.38 167 ASN A O 1
ATOM 1286 N N . THR A 1 168 ? 15.667 9.855 2.346 1.00 92.94 168 THR A N 1
ATOM 1287 C CA . THR A 1 168 ? 15.148 10.027 3.716 1.00 92.94 168 THR A CA 1
ATOM 1288 C C . THR A 1 168 ? 14.363 11.328 3.885 1.00 92.94 168 THR A C 1
ATOM 1290 O O . THR A 1 168 ? 13.280 11.284 4.459 1.00 92.94 168 THR A O 1
ATOM 1293 N N . SER A 1 169 ? 14.859 12.448 3.349 1.00 93.12 169 SER A N 1
ATOM 1294 C CA . SER A 1 169 ? 14.191 13.753 3.448 1.00 93.12 169 SER A CA 1
ATOM 1295 C C . SER A 1 169 ? 12.888 13.820 2.652 1.00 93.12 169 SER A C 1
ATOM 1297 O O . SER A 1 169 ? 11.907 14.386 3.120 1.00 93.12 169 SER A O 1
ATOM 1299 N N . GLU A 1 170 ? 12.850 13.215 1.463 1.00 95.25 170 GLU A N 1
ATOM 1300 C CA . GLU A 1 170 ? 11.636 13.140 0.645 1.00 95.25 170 GLU A CA 1
ATOM 1301 C C . GLU A 1 170 ? 10.577 12.274 1.327 1.00 95.25 170 GLU A C 1
ATOM 1303 O O . GLU A 1 170 ? 9.418 12.668 1.425 1.00 95.25 170 GLU A O 1
ATOM 1308 N N . TRP A 1 171 ? 10.983 11.113 1.854 1.00 95.94 171 TRP A N 1
ATOM 1309 C CA . TRP A 1 171 ? 10.061 10.127 2.410 1.00 95.94 171 TRP A CA 1
ATOM 1310 C C . TRP A 1 171 ? 9.189 10.677 3.542 1.00 95.94 171 TRP A C 1
ATOM 1312 O O . TRP A 1 171 ? 8.019 10.312 3.638 1.00 95.94 171 TRP A O 1
ATOM 1322 N N . GLU A 1 172 ? 9.729 11.551 4.393 1.00 92.06 172 GLU A N 1
ATOM 1323 C CA . GLU A 1 172 ? 8.985 12.136 5.515 1.00 92.06 172 GLU A CA 1
ATOM 1324 C C . GLU A 1 172 ? 7.737 12.897 5.052 1.00 92.06 172 GLU A C 1
ATOM 1326 O O . GLU A 1 172 ? 6.674 12.759 5.659 1.00 92.06 172 GLU A O 1
ATOM 1331 N N . THR A 1 173 ? 7.843 13.630 3.941 1.00 94.94 173 THR A N 1
ATOM 1332 C CA . THR A 1 173 ? 6.725 14.390 3.367 1.00 94.94 173 THR A CA 1
ATOM 1333 C C . THR A 1 173 ? 5.893 13.513 2.433 1.00 94.94 173 THR A C 1
ATOM 1335 O O . THR A 1 173 ? 4.672 13.424 2.585 1.00 94.94 173 THR A O 1
ATOM 1338 N N . SER A 1 174 ? 6.546 12.783 1.525 1.00 97.25 174 SER A N 1
ATOM 1339 C CA . SER A 1 174 ? 5.891 11.929 0.529 1.00 97.25 174 SER A CA 1
ATOM 1340 C C . SER A 1 174 ? 5.024 10.841 1.159 1.00 97.25 174 SER A C 1
ATOM 1342 O O . SER A 1 174 ? 3.935 10.552 0.670 1.00 97.25 174 SER A O 1
ATOM 1344 N N . CYS A 1 175 ? 5.438 10.273 2.297 1.00 96.69 175 CYS A N 1
ATOM 1345 C CA . CYS A 1 175 ? 4.636 9.284 3.017 1.00 96.69 175 CYS A CA 1
ATOM 1346 C C . CYS A 1 175 ? 3.277 9.847 3.463 1.00 96.69 175 CYS A C 1
ATOM 1348 O O . CYS A 1 175 ? 2.275 9.128 3.446 1.00 96.69 175 CYS A O 1
ATOM 1350 N N . VAL A 1 176 ? 3.231 11.116 3.880 1.00 95.69 176 VAL A N 1
ATOM 1351 C CA . VAL A 1 176 ? 1.986 11.781 4.284 1.00 95.69 176 VAL A CA 1
ATOM 1352 C C . VAL A 1 176 ? 1.121 12.054 3.061 1.00 95.69 176 VAL A C 1
ATOM 1354 O O . VAL A 1 176 ? -0.055 11.693 3.076 1.00 95.69 176 VAL A O 1
ATOM 1357 N N . MET A 1 177 ? 1.711 12.606 1.998 1.00 96.19 177 MET A N 1
ATOM 1358 C CA . MET A 1 177 ? 1.012 12.923 0.748 1.00 96.19 177 MET A CA 1
ATOM 1359 C C . MET A 1 177 ? 0.370 11.684 0.121 1.00 96.19 177 MET A C 1
ATOM 1361 O O . MET A 1 177 ? -0.815 11.688 -0.210 1.00 96.19 177 MET A O 1
ATOM 1365 N N . VAL 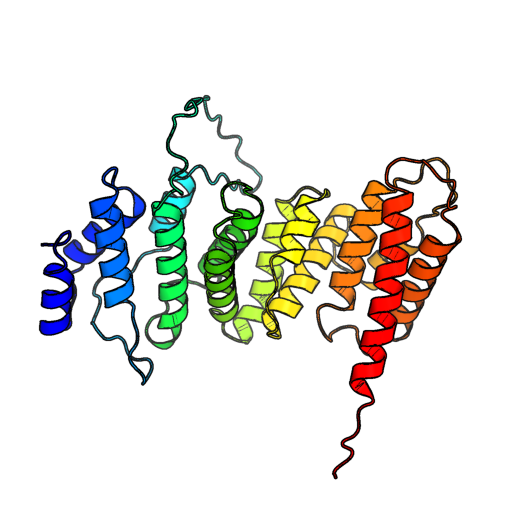A 1 178 ? 1.117 10.581 0.042 1.00 97.00 178 VAL A N 1
ATOM 1366 C CA . VAL A 1 178 ? 0.630 9.294 -0.473 1.00 97.00 178 VAL A CA 1
ATOM 1367 C C . VAL A 1 178 ? -0.511 8.762 0.386 1.00 97.00 178 VAL A C 1
ATOM 1369 O O . VAL A 1 178 ? -1.543 8.355 -0.143 1.00 97.00 178 VAL A O 1
ATOM 1372 N N . ALA A 1 179 ? -0.367 8.788 1.711 1.00 96.69 179 ALA A N 1
ATOM 1373 C CA . ALA A 1 179 ? -1.408 8.302 2.607 1.00 96.69 179 ALA A CA 1
ATOM 1374 C C . ALA A 1 179 ? -2.701 9.125 2.520 1.00 96.69 179 ALA A C 1
ATOM 1376 O O . ALA A 1 179 ? -3.791 8.554 2.542 1.00 96.69 179 ALA A O 1
ATOM 1377 N N . GLU A 1 180 ? -2.597 10.450 2.399 1.00 94.56 180 GLU A N 1
ATOM 1378 C CA . GLU A 1 180 ? -3.751 11.330 2.190 1.00 94.56 180 GLU A CA 1
ATOM 1379 C C . GLU A 1 180 ? -4.418 11.069 0.846 1.00 94.56 180 GLU A C 1
ATOM 1381 O O . GLU A 1 180 ? -5.636 10.903 0.782 1.00 94.56 180 GLU A O 1
ATOM 1386 N N . SER A 1 181 ? -3.605 10.954 -0.202 1.00 93.62 181 SER A N 1
ATOM 1387 C CA . SER A 1 181 ? -4.028 10.615 -1.554 1.00 93.62 181 SER A CA 1
ATOM 1388 C C . SER A 1 181 ? -4.837 9.305 -1.558 1.00 93.62 181 SER A C 1
ATOM 1390 O O . SER A 1 181 ? -5.971 9.260 -2.041 1.00 93.62 181 SER A O 1
ATOM 1392 N N . ILE A 1 182 ? -4.321 8.244 -0.942 1.00 93.69 182 ILE A N 1
ATOM 1393 C CA . ILE A 1 182 ? -5.016 6.954 -0.849 1.00 93.69 182 ILE A CA 1
ATOM 1394 C C . ILE A 1 182 ? -6.314 7.081 -0.045 1.00 93.69 182 ILE A C 1
ATOM 1396 O O . ILE A 1 182 ? -7.373 6.653 -0.502 1.00 93.69 182 ILE A O 1
ATOM 1400 N N . ALA A 1 183 ? -6.262 7.693 1.139 1.00 93.25 183 ALA A N 1
ATOM 1401 C CA . ALA A 1 183 ? -7.416 7.762 2.030 1.00 93.25 183 ALA A CA 1
ATOM 1402 C C . ALA A 1 183 ? -8.586 8.567 1.439 1.00 93.25 183 ALA A C 1
ATOM 1404 O O . ALA A 1 183 ? -9.739 8.234 1.689 1.00 93.25 183 ALA A O 1
ATOM 1405 N N . GLN A 1 184 ? -8.311 9.589 0.622 1.00 90.75 184 GLN A N 1
ATOM 1406 C CA . GLN A 1 184 ? -9.344 10.356 -0.088 1.00 90.75 184 GLN A CA 1
ATOM 1407 C C . GLN A 1 184 ? -10.090 9.546 -1.157 1.00 90.75 184 GLN A C 1
ATOM 1409 O O . GLN A 1 184 ? -11.169 9.955 -1.584 1.00 90.75 184 GLN A O 1
ATOM 1414 N N . ARG A 1 185 ? -9.523 8.423 -1.609 1.00 85.50 185 ARG A N 1
ATOM 1415 C CA . ARG A 1 185 ? -10.029 7.643 -2.747 1.00 85.50 185 ARG A CA 1
ATOM 1416 C C . ARG A 1 185 ? -10.633 6.300 -2.357 1.00 85.50 185 ARG A C 1
ATOM 1418 O O . ARG A 1 185 ? -11.304 5.680 -3.176 1.00 85.50 185 ARG A O 1
ATOM 1425 N N . VAL A 1 186 ? -10.413 5.849 -1.125 1.00 86.88 186 VAL A N 1
ATOM 1426 C CA . VAL A 1 186 ? -10.898 4.555 -0.644 1.00 86.88 186 VAL A CA 1
ATOM 1427 C C . VAL A 1 186 ? -12.099 4.752 0.274 1.00 86.88 186 VAL A C 1
ATOM 1429 O O . VAL A 1 186 ? -12.059 5.523 1.231 1.00 86.88 186 VAL A O 1
ATOM 1432 N N . THR A 1 187 ? -13.179 4.026 -0.005 1.00 85.31 187 THR A N 1
ATOM 1433 C CA . THR A 1 187 ? -14.364 3.973 0.853 1.00 85.31 187 THR A CA 1
ATOM 1434 C C . THR A 1 187 ? -14.038 3.312 2.191 1.00 85.31 187 THR A C 1
ATOM 1436 O O . THR A 1 187 ? -13.228 2.388 2.276 1.00 85.31 187 THR A O 1
ATOM 1439 N N . LEU A 1 188 ? -14.690 3.766 3.266 1.00 87.06 188 LEU A N 1
ATOM 1440 C CA . LEU A 1 188 ? -14.539 3.183 4.602 1.00 87.06 188 LEU A CA 1
ATOM 1441 C C . LEU A 1 188 ? -15.315 1.857 4.712 1.00 87.06 188 LEU A C 1
ATOM 1443 O O . LEU A 1 188 ? -16.340 1.756 5.385 1.00 87.06 188 LEU A O 1
ATOM 1447 N N . ASP A 1 189 ? -14.825 0.844 4.010 1.00 89.12 189 ASP A N 1
ATOM 1448 C CA . ASP A 1 189 ? -15.334 -0.523 3.996 1.00 89.12 189 ASP A CA 1
ATOM 1449 C C . ASP A 1 189 ? -14.164 -1.527 4.049 1.00 89.12 189 ASP A C 1
ATOM 1451 O O . ASP A 1 189 ? -13.068 -1.206 4.506 1.00 89.12 189 ASP A O 1
ATOM 1455 N N . LEU A 1 190 ? -14.358 -2.771 3.611 1.00 91.69 190 LEU A N 1
ATOM 1456 C CA . LEU A 1 190 ? -13.282 -3.766 3.625 1.00 91.69 190 LEU A CA 1
ATOM 1457 C C . LEU A 1 190 ? -12.115 -3.428 2.677 1.00 91.69 190 LEU A C 1
ATOM 1459 O O . LEU A 1 190 ? -11.012 -3.929 2.888 1.00 91.69 190 LEU A O 1
ATOM 1463 N N . ASN A 1 191 ? -12.308 -2.566 1.677 1.00 91.50 191 ASN A N 1
ATOM 1464 C CA . ASN A 1 191 ? -11.244 -2.111 0.783 1.00 91.50 191 ASN A CA 1
ATOM 1465 C C . ASN A 1 191 ? -10.213 -1.256 1.519 1.00 91.50 191 ASN A C 1
ATOM 1467 O O . ASN A 1 191 ? -9.020 -1.399 1.257 1.00 91.50 191 ASN A O 1
ATOM 1471 N N . CYS A 1 192 ? -10.628 -0.435 2.491 1.00 93.31 192 CYS A N 1
ATOM 1472 C CA . CYS A 1 192 ? -9.667 0.332 3.287 1.00 93.31 192 CYS A CA 1
ATOM 1473 C C . CYS A 1 192 ? -8.750 -0.578 4.115 1.00 93.31 192 CYS A C 1
ATOM 1475 O O . CYS A 1 192 ? -7.573 -0.272 4.288 1.00 93.31 192 CYS A O 1
ATOM 1477 N N . LEU A 1 193 ? -9.253 -1.741 4.540 1.00 94.69 193 LEU A N 1
ATOM 1478 C CA . LEU A 1 193 ? -8.439 -2.748 5.215 1.00 94.69 193 LEU A CA 1
ATOM 1479 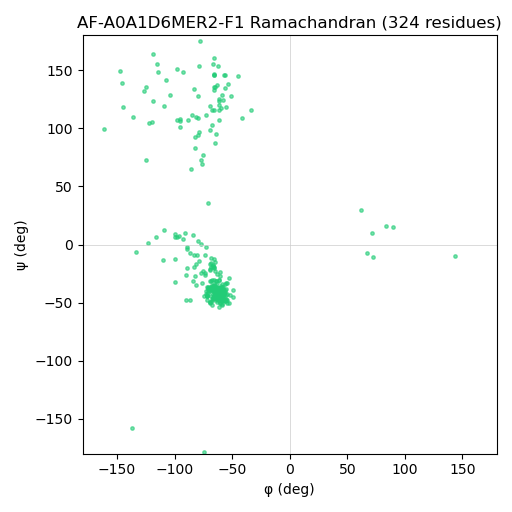C C . LEU A 1 193 ? -7.481 -3.433 4.239 1.00 94.69 193 LEU A C 1
ATOM 1481 O O . LEU A 1 193 ? -6.300 -3.534 4.543 1.00 94.69 193 LEU A O 1
ATOM 1485 N N . ARG A 1 194 ? -7.947 -3.808 3.038 1.00 92.62 194 ARG A N 1
ATOM 1486 C CA . ARG A 1 194 ? -7.090 -4.392 1.985 1.00 92.62 194 ARG A CA 1
ATOM 1487 C C . ARG A 1 194 ? -5.922 -3.478 1.613 1.00 92.62 194 ARG A C 1
ATOM 1489 O O . ARG A 1 194 ? -4.807 -3.959 1.467 1.00 92.62 194 ARG A O 1
ATOM 1496 N N . VAL A 1 195 ? -6.173 -2.175 1.502 1.00 93.94 195 VAL A N 1
ATOM 1497 C CA . VAL A 1 195 ? -5.156 -1.147 1.227 1.00 93.94 195 VAL A CA 1
ATOM 1498 C C . VAL A 1 195 ? -4.106 -1.047 2.337 1.00 93.94 195 VAL A C 1
ATOM 1500 O O . VAL A 1 195 ? -2.929 -0.838 2.061 1.00 93.94 195 VAL A O 1
ATOM 1503 N N . VAL A 1 196 ? -4.506 -1.180 3.601 1.00 94.88 196 VAL A N 1
ATOM 1504 C CA . VAL A 1 196 ? -3.558 -1.165 4.725 1.00 94.88 196 VAL A CA 1
ATOM 1505 C C . VAL A 1 196 ? -2.786 -2.486 4.790 1.00 94.88 196 VAL A C 1
ATOM 1507 O O . VAL A 1 196 ? -1.564 -2.483 4.943 1.00 94.88 196 VAL A O 1
ATOM 1510 N N . ASP A 1 197 ? -3.482 -3.609 4.626 1.00 92.19 197 ASP A N 1
ATOM 1511 C CA . ASP A 1 197 ? -2.914 -4.953 4.729 1.00 92.19 197 ASP A CA 1
ATOM 1512 C C . ASP A 1 197 ? -1.942 -5.264 3.579 1.00 92.19 197 ASP A C 1
ATOM 1514 O O . ASP A 1 197 ? -0.964 -5.978 3.795 1.00 92.19 197 ASP A O 1
ATOM 1518 N N . CYS A 1 198 ? -2.144 -4.702 2.378 1.00 92.62 198 CYS A N 1
ATOM 1519 C CA . CYS A 1 198 ? -1.258 -4.941 1.233 1.00 92.62 198 CYS A CA 1
ATOM 1520 C C . CYS A 1 198 ? 0.130 -4.309 1.385 1.00 92.62 198 CYS A C 1
ATOM 1522 O O . CYS A 1 198 ? 1.088 -4.747 0.747 1.00 92.62 198 CYS A O 1
ATOM 1524 N N . ILE A 1 199 ? 0.275 -3.306 2.252 1.00 94.50 199 ILE A N 1
ATOM 1525 C CA . ILE A 1 199 ? 1.567 -2.700 2.570 1.00 94.50 199 ILE A CA 1
ATOM 1526 C C . ILE A 1 199 ? 2.286 -3.658 3.519 1.00 94.50 199 ILE A C 1
ATOM 1528 O O . ILE A 1 199 ? 2.363 -3.394 4.705 1.00 94.50 199 ILE A O 1
ATOM 1532 N N . THR A 1 200 ? 2.787 -4.804 3.062 1.00 82.62 200 THR A N 1
ATOM 1533 C CA . THR A 1 200 ? 3.302 -5.888 3.931 1.00 82.62 200 THR A CA 1
ATOM 1534 C C . THR A 1 200 ? 4.774 -5.746 4.328 1.00 82.62 200 THR A C 1
ATOM 1536 O O . THR A 1 200 ? 5.244 -6.477 5.199 1.00 82.62 200 THR A O 1
ATOM 1539 N N . GLY A 1 201 ? 5.502 -4.781 3.756 1.00 78.06 201 GLY A N 1
ATOM 1540 C CA . GLY A 1 201 ? 6.945 -4.644 3.949 1.00 78.06 201 GLY A CA 1
ATOM 1541 C C . GLY A 1 201 ? 7.388 -4.590 5.419 1.00 78.06 201 GLY A C 1
ATOM 1542 O O . GLY A 1 201 ? 6.785 -3.919 6.265 1.00 78.06 201 GLY A O 1
ATOM 1543 N N . THR A 1 202 ? 8.481 -5.294 5.722 1.00 82.50 202 THR A N 1
ATOM 1544 C CA . THR A 1 202 ? 9.099 -5.347 7.060 1.00 82.50 202 THR A CA 1
ATOM 1545 C C . THR A 1 202 ? 10.000 -4.144 7.342 1.00 82.50 202 THR A C 1
ATOM 1547 O O . THR A 1 202 ? 10.306 -3.857 8.506 1.00 82.50 202 THR A O 1
ATOM 1550 N N . ASN A 1 203 ? 10.393 -3.417 6.291 1.00 89.69 203 ASN A N 1
ATOM 1551 C CA . ASN A 1 203 ? 11.225 -2.228 6.392 1.00 89.69 203 ASN A CA 1
ATOM 1552 C C . ASN A 1 203 ? 10.498 -1.077 7.114 1.00 89.69 203 ASN A C 1
ATOM 1554 O O . ASN A 1 203 ? 9.267 -0.986 7.142 1.00 89.69 203 ASN A O 1
ATOM 1558 N N . LYS A 1 204 ? 11.290 -0.171 7.702 1.00 92.94 204 LYS A N 1
ATOM 1559 C CA . LYS A 1 204 ? 10.789 0.961 8.496 1.00 92.94 204 LYS A CA 1
ATOM 1560 C C . LYS A 1 204 ? 9.810 1.837 7.705 1.00 92.94 204 LYS A C 1
ATOM 1562 O O . LYS A 1 204 ? 8.807 2.270 8.261 1.00 92.94 204 LYS A O 1
ATOM 1567 N N . ARG A 1 205 ? 10.065 2.067 6.415 1.00 95.19 205 ARG A N 1
ATOM 1568 C CA . ARG A 1 205 ? 9.226 2.925 5.567 1.00 95.19 205 ARG A CA 1
ATOM 1569 C C . ARG A 1 205 ? 7.843 2.332 5.334 1.00 95.19 205 ARG A C 1
ATOM 1571 O O . ARG A 1 205 ? 6.855 3.012 5.564 1.00 95.19 205 ARG A O 1
ATOM 1578 N N . SER A 1 206 ? 7.764 1.048 5.001 1.00 95.12 206 SER A N 1
ATOM 1579 C CA . SER A 1 206 ? 6.494 0.334 4.808 1.00 95.12 206 SER A CA 1
ATOM 1580 C C . SER A 1 206 ? 5.646 0.343 6.079 1.00 95.12 206 SER A C 1
ATOM 1582 O O . SER A 1 206 ? 4.451 0.614 6.036 1.00 95.12 206 SER A O 1
ATOM 1584 N N . LYS A 1 207 ? 6.282 0.130 7.236 1.00 94.69 207 LYS A N 1
ATOM 1585 C CA . LYS A 1 207 ? 5.642 0.224 8.556 1.00 94.69 207 LYS A CA 1
ATOM 1586 C C . LYS A 1 207 ? 5.069 1.614 8.845 1.00 94.69 207 LYS A C 1
ATOM 1588 O O . LYS A 1 207 ? 3.954 1.719 9.358 1.00 94.69 207 LYS A O 1
ATOM 1593 N N . ILE A 1 208 ? 5.822 2.668 8.520 1.00 95.38 208 ILE A N 1
ATOM 1594 C CA . ILE A 1 208 ? 5.374 4.060 8.665 1.00 95.38 208 ILE A CA 1
ATOM 1595 C C . ILE A 1 208 ? 4.221 4.348 7.699 1.00 95.38 208 ILE A C 1
ATOM 1597 O O . ILE A 1 208 ? 3.199 4.855 8.145 1.00 95.38 208 ILE A O 1
ATOM 1601 N N . LEU A 1 209 ? 4.331 3.958 6.424 1.00 97.25 209 LEU A N 1
ATOM 1602 C CA . LEU A 1 209 ? 3.268 4.157 5.436 1.00 97.25 209 LEU A CA 1
ATOM 1603 C C . LEU A 1 209 ? 1.975 3.462 5.859 1.00 97.25 209 LEU A C 1
ATOM 1605 O O . LEU A 1 209 ? 0.921 4.088 5.841 1.00 97.25 209 LEU A O 1
ATOM 1609 N N . ARG A 1 210 ? 2.053 2.206 6.313 1.00 96.88 210 ARG A N 1
ATOM 1610 C CA . ARG A 1 210 ? 0.893 1.455 6.814 1.00 96.88 210 ARG A CA 1
ATOM 1611 C C . ARG A 1 210 ? 0.193 2.187 7.964 1.00 96.88 210 ARG A C 1
ATOM 1613 O O . ARG A 1 210 ? -1.025 2.350 7.947 1.00 96.88 210 ARG A O 1
ATOM 1620 N N . SER A 1 211 ? 0.971 2.660 8.941 1.00 96.12 211 SER A N 1
ATOM 1621 C CA . SER A 1 211 ? 0.471 3.454 10.073 1.00 96.12 211 SER A CA 1
ATOM 1622 C C . SER A 1 211 ? -0.164 4.770 9.599 1.00 96.12 211 SER A C 1
ATOM 1624 O O . SER A 1 211 ? -1.260 5.123 10.033 1.00 96.12 211 SER A O 1
ATOM 1626 N N . GLN A 1 212 ? 0.475 5.456 8.650 1.00 96.62 212 GLN A N 1
ATOM 1627 C CA . GLN A 1 212 ? 0.020 6.744 8.140 1.00 96.62 212 GLN A CA 1
ATOM 1628 C C . GLN A 1 212 ? -1.252 6.628 7.290 1.00 96.62 212 GLN A C 1
ATOM 1630 O O . GLN A 1 212 ? -2.160 7.441 7.441 1.00 96.62 212 GLN A O 1
ATOM 1635 N N . VAL A 1 213 ? -1.380 5.602 6.447 1.00 97.19 213 VAL A N 1
ATOM 1636 C CA . VAL A 1 213 ? -2.616 5.326 5.695 1.00 97.19 213 VAL A CA 1
ATOM 1637 C C . VAL A 1 213 ? -3.773 5.063 6.660 1.00 97.19 213 VAL A C 1
ATOM 1639 O O . VAL A 1 213 ? -4.844 5.654 6.513 1.00 97.19 213 VAL A O 1
ATOM 1642 N N . ALA A 1 214 ? -3.547 4.263 7.707 1.00 97.38 214 ALA A N 1
ATOM 1643 C CA . ALA A 1 214 ? -4.554 4.023 8.735 1.00 97.38 214 ALA A CA 1
ATOM 1644 C C . ALA A 1 214 ? -4.963 5.313 9.474 1.00 97.38 214 ALA A C 1
ATOM 1646 O O . ALA A 1 214 ? -6.153 5.540 9.698 1.00 97.38 214 ALA A O 1
ATOM 1647 N N . LEU A 1 215 ? -4.003 6.193 9.790 1.00 97.19 215 LEU A N 1
ATOM 1648 C CA . LEU A 1 215 ? -4.274 7.508 10.380 1.00 97.19 215 LEU A CA 1
ATOM 1649 C C . LEU A 1 215 ? -5.181 8.360 9.491 1.00 97.19 215 LEU A C 1
ATOM 1651 O O . LEU A 1 215 ? -6.128 8.970 9.987 1.00 97.19 215 LEU A O 1
ATOM 1655 N N . GLN A 1 216 ? -4.896 8.412 8.191 1.00 96.75 216 GLN A N 1
ATOM 1656 C CA . GLN A 1 216 ? -5.633 9.254 7.252 1.00 96.75 216 GLN A CA 1
ATOM 1657 C C . GLN A 1 216 ? -7.051 8.726 6.996 1.00 96.75 216 GLN A C 1
ATOM 1659 O O . GLN A 1 216 ? -8.000 9.511 6.982 1.00 96.75 216 GLN A O 1
ATOM 1664 N N . LEU A 1 217 ? -7.226 7.405 6.911 1.00 96.88 217 LEU A N 1
ATOM 1665 C CA . LEU A 1 217 ? -8.548 6.772 6.842 1.00 96.88 217 LEU A CA 1
ATOM 1666 C C . LEU A 1 217 ? -9.384 7.069 8.096 1.00 96.88 217 LEU A C 1
ATOM 1668 O O . LEU A 1 217 ? -10.543 7.476 7.991 1.00 96.88 217 LEU A O 1
ATOM 1672 N N . LEU A 1 218 ? -8.785 6.949 9.288 1.00 96.69 218 LEU A N 1
ATOM 1673 C CA . LEU A 1 218 ? -9.446 7.300 10.548 1.00 96.69 218 LEU A CA 1
ATOM 1674 C C . LEU A 1 218 ? -9.790 8.797 10.607 1.00 96.69 218 LEU A C 1
ATOM 1676 O O . LEU A 1 218 ? -10.914 9.153 10.961 1.00 96.69 218 LEU A O 1
ATOM 1680 N N . LYS A 1 219 ? -8.865 9.679 10.204 1.00 95.75 219 LYS A N 1
ATOM 1681 C CA . LYS A 1 219 ? -9.081 11.135 10.130 1.00 95.75 219 LYS A CA 1
ATOM 1682 C C . LYS A 1 219 ? -10.330 11.468 9.311 1.00 95.75 219 LYS A C 1
ATOM 1684 O O . LYS A 1 219 ? -11.189 12.205 9.796 1.00 95.75 219 LYS A O 1
ATOM 1689 N N . ILE A 1 220 ? -10.437 10.903 8.106 1.00 93.81 220 ILE A N 1
ATOM 1690 C CA . ILE A 1 220 ? -11.575 11.114 7.203 1.00 93.81 220 ILE A CA 1
ATOM 1691 C C . ILE A 1 220 ? -12.858 10.534 7.806 1.00 93.81 220 ILE A C 1
ATOM 1693 O O . ILE A 1 220 ? -13.876 11.223 7.828 1.00 93.81 220 ILE A O 1
ATOM 1697 N N . SER A 1 221 ? -12.809 9.321 8.369 1.00 93.25 221 SER A N 1
ATOM 1698 C CA . SER A 1 221 ? -13.990 8.666 8.952 1.00 93.25 221 SER A CA 1
ATOM 1699 C C . SER A 1 221 ? -14.653 9.460 10.082 1.00 93.25 221 SER A C 1
ATOM 1701 O O . SER A 1 221 ? -15.876 9.461 10.205 1.00 93.25 221 SER A O 1
ATOM 1703 N N . PHE A 1 222 ? -13.854 10.182 10.871 1.00 94.12 222 PHE A N 1
ATOM 1704 C CA . PHE A 1 222 ? -14.325 11.022 11.972 1.00 94.12 222 PHE A CA 1
ATOM 1705 C C . PHE A 1 222 ? -14.503 12.501 11.586 1.00 94.12 222 PHE A C 1
ATOM 1707 O O . PHE A 1 222 ? -14.738 13.333 12.463 1.00 94.12 222 PHE A O 1
ATOM 1714 N N . GLY A 1 223 ? -14.371 12.858 10.302 1.00 91.88 223 GLY A N 1
ATOM 1715 C CA . GLY A 1 223 ? -14.543 14.235 9.825 1.00 91.88 223 GLY A CA 1
ATOM 1716 C C . GLY A 1 223 ? -13.543 15.228 10.428 1.00 91.88 223 GLY A C 1
ATOM 1717 O O . GLY A 1 223 ? -13.863 16.400 10.637 1.00 91.88 223 GLY A O 1
ATOM 1718 N N . LEU A 1 224 ? -12.336 14.770 10.771 1.00 91.62 224 LEU A N 1
ATOM 1719 C CA . LEU A 1 224 ? -11.323 15.606 11.408 1.00 91.62 224 LEU A CA 1
ATOM 1720 C C . LEU A 1 224 ? -10.549 16.421 10.368 1.00 91.62 224 LEU A C 1
ATOM 1722 O O . LEU A 1 224 ? -10.057 15.887 9.379 1.00 91.62 224 LEU A O 1
ATOM 1726 N N . LYS A 1 225 ? -10.361 17.717 10.641 1.00 88.69 225 LYS A N 1
ATOM 1727 C CA . LYS A 1 225 ? -9.529 18.595 9.797 1.00 88.69 225 LYS A CA 1
ATOM 1728 C C . LYS A 1 225 ? -8.037 18.275 9.907 1.00 88.69 225 LYS A C 1
ATOM 1730 O O . LYS A 1 225 ? -7.317 18.345 8.920 1.00 88.69 225 LYS A O 1
ATOM 1735 N N . VAL A 1 226 ? -7.581 17.927 11.110 1.00 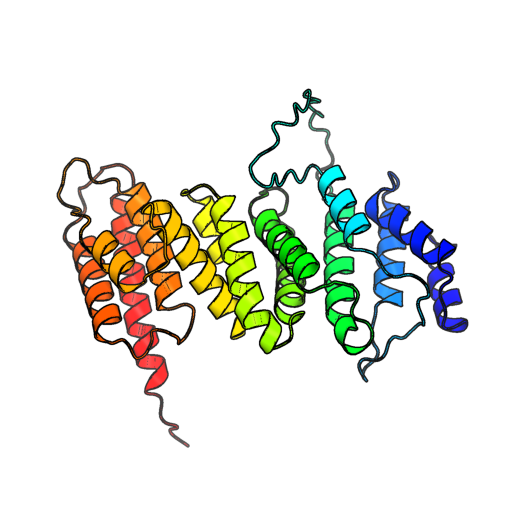85.62 226 VAL A N 1
ATOM 1736 C CA . VAL A 1 226 ? -6.173 17.640 11.415 1.00 85.62 226 VAL A CA 1
ATOM 1737 C C . VAL A 1 226 ? -6.074 16.253 12.033 1.00 85.62 226 VAL A C 1
ATOM 1739 O O . VAL A 1 226 ? -6.868 15.900 12.909 1.00 85.62 226 VAL A O 1
ATOM 1742 N N . ALA A 1 227 ? -5.092 15.476 11.579 1.00 85.44 227 ALA A N 1
ATOM 1743 C CA . ALA A 1 227 ? -4.791 14.174 12.149 1.00 85.44 227 ALA A CA 1
ATOM 1744 C C . ALA A 1 227 ? -4.281 14.341 13.589 1.00 85.44 227 ALA A C 1
ATOM 1746 O O . ALA A 1 227 ? -3.227 14.927 13.823 1.00 85.44 227 ALA A O 1
ATOM 1747 N N . ASN A 1 228 ? -5.031 13.826 14.564 1.00 91.56 228 ASN A N 1
ATOM 1748 C CA . ASN A 1 228 ? -4.621 13.801 15.965 1.00 91.56 228 ASN A CA 1
ATOM 1749 C C . ASN A 1 228 ? -4.948 12.427 16.554 1.00 91.56 228 ASN A C 1
ATOM 1751 O O . ASN A 1 228 ? -6.116 12.085 16.747 1.00 91.56 228 ASN A O 1
ATOM 1755 N N . VAL A 1 229 ? -3.901 11.651 16.836 1.00 93.81 229 VAL A N 1
ATOM 1756 C CA . VAL A 1 229 ? -4.016 10.255 17.279 1.00 93.81 229 VAL A CA 1
ATOM 1757 C C . VAL A 1 229 ? -4.733 10.132 18.619 1.00 93.81 229 VAL A C 1
ATOM 1759 O O . VAL A 1 229 ? -5.567 9.247 18.772 1.00 93.81 229 VAL A O 1
ATOM 1762 N N . GLU A 1 230 ? -4.486 11.034 19.571 1.00 93.94 230 GLU A N 1
ATOM 1763 C CA . GLU A 1 230 ? -5.172 11.017 20.870 1.00 93.94 230 GLU A CA 1
ATOM 1764 C C . GLU A 1 230 ? -6.662 11.279 20.730 1.00 93.94 230 GLU A C 1
ATOM 1766 O O . GLU A 1 230 ? -7.481 10.617 21.366 1.00 93.94 230 GLU A O 1
ATOM 1771 N N . LYS A 1 231 ? -7.023 12.251 19.888 1.00 95.56 231 LYS A N 1
ATOM 1772 C CA . LYS A 1 231 ? -8.421 12.577 19.624 1.00 95.56 231 LYS A CA 1
ATOM 1773 C C . LYS A 1 231 ? -9.128 11.414 18.932 1.00 95.56 231 LYS A C 1
ATOM 1775 O O . LYS A 1 231 ? -10.228 11.061 19.340 1.00 95.56 231 LYS A O 1
ATOM 1780 N N . ILE A 1 232 ? -8.492 10.807 17.930 1.00 96.88 232 ILE A N 1
ATOM 1781 C CA . ILE A 1 232 ? -9.019 9.627 17.230 1.00 96.88 232 ILE A CA 1
ATOM 1782 C C . ILE A 1 232 ? -9.188 8.463 18.206 1.00 96.88 232 ILE A C 1
ATOM 1784 O O . ILE A 1 232 ? -10.262 7.873 18.251 1.00 96.88 232 ILE A O 1
ATOM 1788 N N . LEU A 1 233 ? -8.181 8.177 19.036 1.00 96.81 233 LEU A N 1
ATOM 1789 C CA . LEU A 1 233 ? -8.268 7.135 20.055 1.00 96.81 233 LEU A CA 1
ATOM 1790 C C . LEU A 1 233 ? -9.459 7.387 20.984 1.00 96.81 233 LEU A C 1
ATOM 1792 O O . LEU A 1 233 ? -10.279 6.495 21.159 1.00 96.81 233 LEU A O 1
ATOM 1796 N N . LYS A 1 234 ? -9.616 8.610 21.508 1.00 96.56 234 LYS A N 1
ATOM 1797 C CA . LYS A 1 234 ? -10.769 8.976 22.347 1.00 96.56 234 LYS A CA 1
ATOM 1798 C C . LYS A 1 234 ? -12.099 8.700 21.638 1.00 96.56 234 LYS A C 1
ATOM 1800 O O . LYS A 1 234 ? -12.946 8.037 22.227 1.00 96.56 234 LYS A O 1
ATOM 1805 N N . LEU A 1 235 ? -12.247 9.126 20.381 1.00 97.06 235 LEU A N 1
ATOM 1806 C CA . LEU A 1 235 ? -13.460 8.912 19.578 1.00 97.06 235 LEU A CA 1
ATOM 1807 C C . LEU A 1 235 ? -13.765 7.430 19.323 1.00 97.06 235 LEU A C 1
ATOM 1809 O O . LEU A 1 235 ? -14.920 7.021 19.405 1.00 97.06 235 LEU A O 1
ATOM 1813 N N . VAL A 1 236 ? -12.747 6.613 19.041 1.00 96.62 236 VAL A N 1
ATOM 1814 C CA . VAL A 1 236 ? -12.932 5.164 18.872 1.00 96.62 236 VAL A CA 1
ATOM 1815 C C . VAL A 1 236 ? -13.327 4.536 20.208 1.00 96.62 236 VAL A C 1
ATOM 1817 O O . VAL A 1 236 ? -14.302 3.795 20.280 1.00 96.62 236 VAL A O 1
ATOM 1820 N N . THR A 1 237 ? -12.619 4.874 21.290 1.00 96.44 237 THR A N 1
ATOM 1821 C CA . THR A 1 237 ? -12.879 4.300 22.619 1.00 96.44 237 THR A CA 1
ATOM 1822 C C . THR A 1 237 ? -14.204 4.741 23.248 1.00 96.44 237 THR A C 1
ATOM 1824 O O . THR A 1 237 ? -14.679 4.077 24.168 1.00 96.44 237 THR A O 1
ATOM 1827 N N . SER A 1 238 ? -14.827 5.819 22.756 1.00 96.19 238 SER A N 1
ATOM 1828 C CA . SER A 1 238 ? -16.160 6.251 23.194 1.00 96.19 238 SER A CA 1
ATOM 1829 C C . SER A 1 238 ? -17.308 5.482 22.539 1.00 96.19 238 SER A C 1
ATOM 1831 O O . SER A 1 238 ? -18.449 5.649 22.961 1.00 96.19 238 SER A O 1
ATOM 1833 N N . ILE A 1 239 ? -17.049 4.649 21.522 1.00 96.25 239 ILE A N 1
ATOM 1834 C CA . ILE A 1 239 ? -18.093 3.830 20.894 1.00 96.25 239 ILE A CA 1
ATOM 1835 C C . ILE A 1 239 ? -18.566 2.772 21.897 1.00 96.25 239 ILE A C 1
ATOM 1837 O O . ILE A 1 239 ? -17.811 1.871 22.282 1.00 96.25 239 ILE A O 1
ATOM 1841 N N . ASN A 1 240 ? -19.832 2.873 22.293 1.00 94.69 240 ASN A N 1
ATOM 1842 C CA . ASN A 1 240 ? -20.460 1.991 23.263 1.00 94.69 240 ASN A CA 1
ATOM 1843 C C . ASN A 1 240 ? -21.073 0.759 22.583 1.00 94.69 240 ASN A C 1
ATOM 1845 O O . ASN A 1 240 ? -22.125 0.821 21.953 1.00 94.69 240 ASN A O 1
ATOM 1849 N N . VAL A 1 241 ? -20.440 -0.399 22.766 1.00 94.81 241 VAL A N 1
ATOM 1850 C CA . VAL A 1 241 ? -20.865 -1.665 22.141 1.00 94.81 241 VAL A CA 1
ATOM 1851 C C . VAL A 1 241 ? -22.202 -2.210 22.667 1.00 94.81 241 VAL A C 1
ATOM 1853 O O . VAL A 1 241 ? -22.811 -3.082 22.043 1.00 94.81 241 VAL A O 1
ATOM 1856 N N . LYS A 1 242 ? -22.684 -1.708 23.810 1.00 92.94 242 LYS A N 1
ATOM 1857 C CA . LYS A 1 242 ? -23.974 -2.112 24.392 1.00 92.94 242 LYS A CA 1
ATOM 1858 C C . LYS A 1 242 ? -25.159 -1.370 23.781 1.00 92.94 242 LYS A C 1
ATOM 1860 O O . LYS A 1 242 ? -26.286 -1.841 23.902 1.00 92.94 242 LYS A O 1
ATOM 1865 N N . GLU A 1 243 ? -24.927 -0.226 23.141 1.00 92.88 243 GLU A N 1
ATOM 1866 C CA . GLU A 1 243 ? -25.995 0.528 22.487 1.00 92.88 243 GLU A CA 1
ATOM 1867 C C . GLU A 1 243 ? -26.573 -0.266 21.327 1.00 92.88 243 GLU A C 1
ATOM 1869 O O . GLU A 1 243 ? -25.832 -0.849 20.536 1.00 92.88 243 GLU A O 1
ATOM 1874 N N . LYS A 1 244 ? -27.905 -0.279 21.221 1.00 88.38 244 LYS A N 1
ATOM 1875 C CA . LYS A 1 244 ? -28.630 -1.042 20.200 1.00 88.38 244 LYS A CA 1
ATOM 1876 C C . LYS A 1 244 ? -28.212 -0.643 18.780 1.00 88.38 244 LYS A C 1
ATOM 1878 O O . LYS A 1 244 ? -28.002 -1.529 17.958 1.00 88.38 244 LYS A O 1
ATOM 1883 N N . GLU A 1 245 ? -28.002 0.655 18.565 1.00 90.75 245 GLU A N 1
ATOM 1884 C CA . GLU A 1 245 ? -27.635 1.281 17.286 1.00 90.75 245 GLU A CA 1
ATOM 1885 C C . GLU A 1 245 ? -26.124 1.241 16.981 1.00 90.75 245 GLU A C 1
ATOM 1887 O O . GLU A 1 245 ? -25.663 1.881 16.037 1.00 90.75 245 GLU A O 1
ATOM 1892 N N . CYS A 1 246 ? -25.321 0.522 17.776 1.00 94.25 246 CYS A N 1
ATOM 1893 C CA . CYS A 1 246 ? -23.888 0.399 17.522 1.00 94.25 246 CYS A CA 1
ATOM 1894 C C . CYS A 1 246 ? -23.625 -0.276 16.163 1.00 94.25 246 CYS A C 1
ATOM 1896 O O . CYS A 1 246 ? -23.991 -1.432 15.938 1.00 94.25 246 CYS A O 1
ATOM 1898 N N . ASP A 1 247 ? -22.937 0.435 15.268 1.00 95.62 247 ASP A N 1
ATOM 1899 C CA . ASP A 1 247 ? -22.496 -0.096 13.980 1.00 95.62 247 ASP A CA 1
ATOM 1900 C C . ASP A 1 247 ? -21.220 -0.939 14.157 1.00 95.62 247 ASP A C 1
ATOM 1902 O O . ASP A 1 247 ? -20.090 -0.435 14.151 1.00 95.62 247 ASP A O 1
ATOM 1906 N N . PHE A 1 248 ? -21.397 -2.253 14.302 1.00 96.88 248 PHE A N 1
ATOM 1907 C CA . PHE A 1 248 ? -20.279 -3.186 14.460 1.00 96.88 248 PHE A CA 1
ATOM 1908 C C . PHE A 1 248 ? -19.425 -3.357 13.210 1.00 96.88 248 PHE A C 1
ATOM 1910 O O . PHE A 1 248 ? -18.274 -3.788 13.323 1.00 96.88 248 PHE A O 1
ATOM 1917 N N . PHE A 1 249 ? -19.955 -3.052 12.025 1.00 96.25 249 PHE A N 1
ATOM 1918 C CA . PHE A 1 249 ? -19.158 -3.096 10.807 1.00 96.25 249 PHE A CA 1
ATOM 1919 C C . PHE A 1 249 ? -18.125 -1.969 10.829 1.00 96.25 249 PHE A C 1
ATOM 1921 O O . PHE A 1 249 ? -16.927 -2.227 10.683 1.00 96.25 249 PHE A O 1
ATOM 1928 N N . ARG A 1 250 ? -18.561 -0.739 11.122 1.00 96.06 250 ARG A N 1
ATOM 1929 C CA . ARG A 1 250 ? -17.646 0.394 11.316 1.00 96.06 250 ARG A CA 1
ATOM 1930 C C . ARG A 1 250 ? -16.703 0.170 12.484 1.00 96.06 250 ARG A C 1
ATOM 1932 O O . ARG A 1 250 ? -15.507 0.409 12.335 1.00 96.06 250 ARG A O 1
ATOM 1939 N N . LEU A 1 251 ? -17.202 -0.346 13.611 1.00 97.00 251 LEU A N 1
ATOM 1940 C CA . LEU A 1 251 ? -16.344 -0.692 14.743 1.00 97.00 251 LEU A CA 1
ATOM 1941 C C . LEU A 1 251 ? -15.249 -1.670 14.316 1.00 97.00 251 LEU A C 1
ATOM 1943 O O . LEU A 1 251 ? -14.085 -1.418 14.596 1.00 97.00 251 LEU A O 1
ATOM 1947 N N . TYR A 1 252 ? -15.588 -2.746 13.601 1.00 97.56 252 TYR A N 1
ATOM 1948 C CA . TYR A 1 252 ? -14.598 -3.697 13.097 1.00 97.56 252 TYR A CA 1
ATOM 1949 C C . TYR A 1 252 ? -13.521 -3.007 12.253 1.00 97.56 252 TYR A C 1
ATOM 1951 O O . TYR A 1 252 ? -12.336 -3.243 12.485 1.00 97.56 252 TYR A O 1
ATOM 1959 N N . VAL A 1 253 ? -13.910 -2.130 11.323 1.00 97.56 253 VAL A N 1
ATOM 1960 C CA . VAL A 1 253 ? -12.957 -1.353 10.515 1.00 97.56 253 VAL A CA 1
ATOM 1961 C C . VAL A 1 253 ? -12.055 -0.500 11.414 1.00 97.56 253 VAL A C 1
ATOM 1963 O O . VAL A 1 253 ? -10.832 -0.575 11.298 1.00 97.56 253 VAL A O 1
ATOM 1966 N N . TYR A 1 254 ? -12.621 0.234 12.376 1.00 97.75 254 TYR A N 1
ATOM 1967 C CA . TYR A 1 254 ? -11.851 1.050 13.319 1.00 97.75 254 TYR A CA 1
ATOM 1968 C C . TYR A 1 254 ? -10.899 0.233 14.186 1.00 97.75 254 TYR A C 1
ATOM 1970 O O . TYR A 1 254 ? -9.779 0.678 14.421 1.00 97.75 254 TYR A O 1
ATOM 1978 N N . LEU A 1 255 ? -11.297 -0.968 14.616 1.00 97.25 255 LEU A N 1
ATOM 1979 C CA . LEU A 1 255 ? -10.422 -1.867 15.363 1.00 97.25 255 LEU A CA 1
ATOM 1980 C C . LEU A 1 255 ? -9.160 -2.207 14.571 1.00 97.25 255 LEU A C 1
ATOM 1982 O O . LEU A 1 255 ? -8.058 -2.142 15.110 1.00 97.25 255 LEU A O 1
ATOM 1986 N N . VAL A 1 256 ? -9.307 -2.531 13.286 1.00 96.62 256 VAL A N 1
ATOM 1987 C CA . VAL A 1 256 ? -8.166 -2.884 12.433 1.00 96.62 256 VAL A CA 1
ATOM 1988 C C . VAL A 1 256 ? -7.302 -1.671 12.104 1.00 96.62 256 VAL A C 1
ATOM 1990 O O . VAL A 1 256 ? -6.075 -1.759 12.179 1.00 96.62 256 VAL A O 1
ATOM 1993 N N . LEU A 1 257 ? -7.915 -0.536 11.762 1.00 97.19 257 LEU A N 1
ATOM 1994 C CA . LEU A 1 257 ? -7.173 0.680 11.431 1.00 97.19 257 LEU A CA 1
ATOM 1995 C C . LEU A 1 257 ? -6.418 1.224 12.647 1.00 97.19 257 LEU A C 1
ATOM 1997 O O . LEU A 1 257 ? -5.245 1.568 12.534 1.00 97.19 257 LEU A O 1
ATOM 2001 N N . MET A 1 258 ? -7.052 1.265 13.820 1.00 96.56 258 MET A N 1
ATOM 2002 C CA . MET A 1 258 ? -6.411 1.783 15.029 1.00 96.56 258 MET A CA 1
ATOM 2003 C C . MET A 1 258 ? -5.247 0.893 15.478 1.00 96.56 258 MET A C 1
ATOM 2005 O O . MET A 1 258 ? -4.203 1.407 15.876 1.00 96.56 258 MET A O 1
ATOM 2009 N N . ASP A 1 259 ? -5.377 -0.432 15.360 1.00 95.12 259 ASP A N 1
ATOM 2010 C CA . ASP A 1 259 ? -4.273 -1.343 15.676 1.00 95.12 259 ASP A CA 1
ATOM 2011 C C . ASP A 1 259 ? -3.088 -1.157 14.718 1.00 95.12 259 ASP A C 1
ATOM 2013 O O . ASP A 1 259 ? -1.938 -1.058 15.152 1.00 95.12 259 ASP A O 1
ATOM 2017 N N . ASN A 1 260 ? -3.365 -1.008 13.418 1.00 95.06 260 ASN A N 1
ATOM 2018 C CA . ASN A 1 260 ? -2.338 -0.699 12.425 1.00 95.06 260 ASN A CA 1
ATOM 2019 C C . ASN A 1 260 ? -1.678 0.663 12.679 1.00 95.06 260 ASN A C 1
ATOM 2021 O O . ASN A 1 260 ? -0.456 0.769 12.565 1.00 95.06 260 ASN A O 1
ATOM 2025 N N . LEU A 1 261 ? -2.447 1.684 13.057 1.00 95.50 261 LEU A N 1
ATOM 2026 C CA . LEU A 1 261 ? -1.924 2.998 13.424 1.00 95.50 261 LEU A CA 1
ATOM 2027 C C . LEU A 1 261 ? -0.938 2.892 14.594 1.00 95.50 261 LEU A C 1
ATOM 2029 O O . LEU A 1 261 ? 0.194 3.361 14.478 1.00 95.50 261 LEU A O 1
ATOM 2033 N N . LEU A 1 262 ? -1.339 2.242 15.687 1.00 93.44 262 LEU A N 1
ATOM 2034 C CA . LEU A 1 262 ? -0.553 2.196 16.922 1.00 93.44 262 LEU A CA 1
ATOM 2035 C C . LEU A 1 262 ? 0.641 1.239 16.864 1.00 93.44 262 LEU A C 1
ATOM 2037 O O . LEU A 1 262 ? 1.653 1.512 17.505 1.00 93.44 262 LEU A O 1
ATOM 2041 N N . PHE A 1 263 ? 0.540 0.126 16.130 1.00 91.88 263 PHE A N 1
ATOM 2042 C CA . PHE A 1 263 ? 1.519 -0.964 16.229 1.00 91.88 263 PHE A CA 1
ATOM 2043 C C . PHE A 1 263 ? 2.208 -1.356 14.922 1.00 91.88 263 PHE A C 1
ATOM 2045 O O . PHE A 1 263 ? 3.015 -2.288 14.940 1.00 91.88 263 PHE A O 1
ATOM 2052 N N . SER A 1 264 ? 1.920 -0.706 13.788 1.00 89.50 264 SER A N 1
ATOM 2053 C CA . SER A 1 264 ? 2.694 -0.972 12.562 1.00 89.50 264 SER A CA 1
ATOM 2054 C C . SER A 1 264 ? 4.101 -0.400 12.642 1.00 89.50 264 SER A C 1
ATOM 2056 O O . SER A 1 264 ? 5.030 -1.027 12.139 1.00 89.50 264 SER A O 1
ATOM 2058 N N . SER A 1 265 ? 4.259 0.767 13.271 1.00 87.19 265 SER A N 1
ATOM 2059 C CA . SER A 1 265 ? 5.539 1.449 13.465 1.00 87.19 265 SER A CA 1
ATOM 2060 C C . SER A 1 265 ? 5.859 1.607 14.952 1.00 87.19 265 SER A C 1
ATOM 2062 O O . SER A 1 265 ? 4.980 1.498 15.804 1.00 87.19 265 SER A O 1
ATOM 2064 N N . ASP A 1 266 ? 7.118 1.905 15.268 1.00 85.81 266 ASP A N 1
ATOM 2065 C CA . ASP A 1 266 ? 7.556 2.111 16.652 1.00 85.81 266 ASP A CA 1
ATOM 2066 C C . ASP A 1 266 ? 7.164 3.486 17.225 1.00 85.81 266 ASP A C 1
ATOM 2068 O O . ASP A 1 266 ? 7.430 3.761 18.391 1.00 85.81 266 ASP A O 1
ATOM 2072 N N . ALA A 1 267 ? 6.481 4.339 16.449 1.00 85.94 267 ALA A N 1
ATOM 2073 C CA . ALA A 1 267 ? 6.174 5.726 16.818 1.00 85.94 267 ALA A CA 1
ATOM 2074 C C . ALA A 1 267 ? 5.325 5.880 18.098 1.00 85.94 267 ALA A C 1
ATOM 2076 O O . ALA A 1 267 ? 5.356 6.932 18.740 1.00 85.94 267 ALA A O 1
ATOM 2077 N N . PHE A 1 268 ? 4.561 4.848 18.472 1.00 86.69 268 PHE A N 1
ATOM 2078 C CA . PHE A 1 268 ? 3.688 4.857 19.652 1.00 86.69 268 PHE A CA 1
ATOM 2079 C C . PHE A 1 268 ? 4.096 3.837 20.719 1.00 86.69 268 PHE A C 1
ATOM 2081 O O . PHE A 1 268 ? 3.388 3.697 21.715 1.00 86.69 268 PHE A O 1
ATOM 2088 N N . ARG A 1 269 ? 5.236 3.151 20.545 1.00 80.88 269 ARG A N 1
ATOM 2089 C CA . ARG A 1 269 ? 5.700 2.095 21.460 1.00 80.88 269 ARG A CA 1
ATOM 2090 C C . ARG A 1 269 ? 5.845 2.604 22.897 1.00 80.88 269 ARG A C 1
ATOM 2092 O O . ARG A 1 269 ? 5.381 1.944 23.822 1.00 80.88 269 ARG A O 1
ATOM 2099 N N . ASP A 1 270 ? 6.402 3.802 23.056 1.00 84.19 270 ASP A N 1
ATOM 2100 C CA . ASP A 1 270 ? 6.690 4.393 24.369 1.00 84.19 270 ASP A CA 1
ATOM 2101 C C . ASP A 1 270 ? 5.515 5.210 24.934 1.00 84.19 270 ASP A C 1
ATOM 2103 O O . ASP A 1 270 ? 5.553 5.676 26.072 1.00 84.19 270 ASP A O 1
ATOM 2107 N N . LYS A 1 271 ? 4.423 5.368 24.171 1.00 89.25 271 LYS A N 1
ATOM 2108 C CA . LYS A 1 271 ? 3.223 6.098 24.608 1.00 89.25 271 LYS A CA 1
ATOM 2109 C C . LYS A 1 271 ? 2.282 5.177 25.383 1.00 89.25 271 LYS A C 1
ATOM 2111 O O . LYS A 1 271 ? 1.160 4.904 24.949 1.00 89.25 271 LYS A O 1
ATOM 2116 N N . THR A 1 272 ? 2.747 4.710 26.541 1.00 87.31 272 THR A N 1
ATOM 2117 C CA . THR A 1 272 ? 2.072 3.709 27.389 1.00 87.31 272 THR A CA 1
ATOM 2118 C C . THR A 1 272 ? 0.602 4.032 27.644 1.00 87.31 272 THR A C 1
ATOM 2120 O O . THR A 1 272 ? -0.247 3.176 27.421 1.00 87.31 272 THR A O 1
ATOM 2123 N N . GLY A 1 273 ? 0.268 5.285 27.970 1.00 91.06 273 GLY A N 1
ATOM 2124 C CA . GLY A 1 273 ? -1.120 5.699 28.206 1.00 91.06 273 GLY A CA 1
ATOM 2125 C C . GLY A 1 273 ? -2.061 5.459 27.015 1.00 91.06 273 GLY A C 1
ATOM 2126 O O . GLY A 1 273 ? -3.197 5.028 27.209 1.00 91.06 273 GLY A O 1
ATOM 2127 N N . MET A 1 274 ? -1.597 5.671 25.776 1.00 91.56 274 MET A N 1
ATOM 2128 C CA . MET A 1 274 ? -2.402 5.392 24.576 1.00 91.56 274 MET A CA 1
ATOM 2129 C C . MET A 1 274 ? -2.542 3.891 24.335 1.00 91.56 274 MET A C 1
ATOM 2131 O O . MET A 1 274 ? -3.630 3.406 24.026 1.00 91.56 274 MET A O 1
ATOM 2135 N N . VAL A 1 275 ? -1.442 3.154 24.499 1.00 91.38 275 VAL A N 1
ATOM 2136 C CA . VAL A 1 275 ? -1.410 1.698 24.333 1.00 91.38 275 VAL A CA 1
ATOM 2137 C C . VAL A 1 275 ? -2.332 1.016 25.346 1.00 91.38 275 VAL A C 1
ATOM 2139 O O . VAL A 1 275 ? -3.090 0.119 24.979 1.00 91.38 275 VAL A O 1
ATOM 2142 N N . ASP A 1 276 ? -2.316 1.458 26.600 1.00 92.00 276 ASP A N 1
ATOM 2143 C CA . ASP A 1 276 ? -3.139 0.898 27.669 1.00 92.00 276 ASP A CA 1
ATOM 2144 C C . ASP A 1 276 ? -4.619 1.244 27.486 1.00 92.00 276 ASP A C 1
ATOM 2146 O O . ASP A 1 276 ? -5.475 0.364 27.613 1.00 92.00 276 ASP A O 1
ATOM 2150 N N . ALA A 1 277 ? -4.936 2.487 27.103 1.00 95.06 277 ALA A N 1
ATOM 2151 C CA . ALA A 1 277 ? -6.301 2.879 26.753 1.00 95.06 277 ALA A CA 1
ATOM 2152 C C . ALA A 1 277 ? -6.857 2.019 25.606 1.00 95.06 277 ALA A C 1
ATOM 2154 O O . ALA A 1 277 ? -7.978 1.511 25.693 1.00 95.06 277 ALA A O 1
ATOM 2155 N N . TRP A 1 278 ? -6.048 1.779 24.570 1.00 96.06 278 TRP A N 1
ATOM 2156 C CA . TRP A 1 278 ? -6.426 0.918 23.455 1.00 96.06 278 TRP A CA 1
ATOM 2157 C C . TRP A 1 278 ? -6.653 -0.538 23.876 1.00 96.06 278 TRP A C 1
ATOM 2159 O O . TRP A 1 278 ? -7.692 -1.122 23.567 1.00 96.06 278 TRP A O 1
ATOM 2169 N N . ARG A 1 279 ? -5.730 -1.125 24.648 1.00 94.56 279 ARG A N 1
ATOM 2170 C CA . ARG A 1 279 ? -5.865 -2.499 25.167 1.00 94.56 279 ARG A CA 1
ATOM 2171 C C . ARG A 1 279 ? -7.104 -2.667 26.040 1.00 94.56 279 ARG A C 1
ATOM 2173 O O . ARG A 1 279 ? -7.795 -3.681 25.936 1.00 94.56 279 ARG A O 1
ATOM 2180 N N . ASN A 1 280 ? -7.397 -1.686 26.890 1.00 95.69 280 ASN A N 1
ATOM 2181 C CA . ASN A 1 280 ? -8.596 -1.700 27.723 1.00 95.69 280 ASN A CA 1
ATOM 2182 C C . ASN A 1 280 ? -9.865 -1.656 26.868 1.00 95.69 280 ASN A C 1
ATOM 2184 O O . ASN A 1 280 ? -10.806 -2.403 27.136 1.00 95.69 280 ASN A O 1
ATOM 2188 N N . TYR A 1 281 ? -9.871 -0.860 25.799 1.00 97.44 281 TYR A N 1
ATOM 2189 C CA . TYR A 1 281 ? -10.992 -0.823 24.869 1.00 97.44 281 TYR A CA 1
ATOM 2190 C C . TYR A 1 281 ? -11.176 -2.137 24.093 1.00 97.44 281 TYR A C 1
ATOM 2192 O O . TYR A 1 281 ? -12.296 -2.640 24.007 1.00 97.44 281 TYR A O 1
ATOM 2200 N N . LEU A 1 282 ? -10.091 -2.756 23.611 1.00 97.31 282 LEU A N 1
ATOM 2201 C CA . LEU A 1 282 ? -10.140 -4.087 22.992 1.00 97.31 282 LEU A CA 1
ATOM 2202 C C . LEU A 1 282 ? -10.705 -5.139 23.954 1.00 97.31 282 LEU A C 1
ATOM 2204 O O . LEU A 1 282 ? -11.565 -5.934 23.569 1.00 97.31 282 LEU A O 1
ATOM 2208 N N . ARG A 1 283 ? -10.273 -5.114 25.224 1.00 96.38 283 ARG A N 1
ATOM 2209 C CA . ARG A 1 283 ? -10.815 -5.991 26.268 1.00 96.38 283 ARG A CA 1
ATOM 2210 C C . ARG A 1 283 ? -12.317 -5.772 26.428 1.00 96.38 283 ARG A C 1
ATOM 2212 O O . ARG A 1 283 ? -13.059 -6.748 26.371 1.00 96.38 283 ARG A O 1
ATOM 2219 N N . ASN A 1 284 ? -12.765 -4.521 26.536 1.00 95.31 284 ASN A N 1
ATOM 2220 C CA . ASN A 1 284 ? -14.185 -4.182 26.637 1.00 95.31 284 ASN A CA 1
ATOM 2221 C C . ASN A 1 284 ? -14.987 -4.681 25.431 1.00 95.31 284 ASN A C 1
ATOM 2223 O O . ASN A 1 284 ? -16.029 -5.297 25.619 1.00 95.31 284 ASN A O 1
ATOM 2227 N N . CYS A 1 285 ? -14.496 -4.494 24.205 1.00 96.25 285 CYS A N 1
ATOM 2228 C CA . CYS A 1 285 ? -15.160 -5.022 23.012 1.00 96.25 285 CYS A CA 1
ATOM 2229 C C . CYS A 1 285 ? -15.264 -6.554 23.057 1.00 96.25 285 CYS A C 1
ATOM 2231 O O . CYS A 1 285 ? -16.310 -7.116 22.749 1.00 96.25 285 CYS A O 1
ATOM 2233 N N . SER A 1 286 ? -14.198 -7.241 23.477 1.00 95.06 286 SER A N 1
ATOM 2234 C CA . SER A 1 286 ? -14.182 -8.707 23.536 1.00 95.06 286 SER A CA 1
ATOM 2235 C C . SER A 1 286 ? -15.123 -9.297 24.597 1.00 95.06 286 SER A C 1
ATOM 2237 O O . SER A 1 286 ? -15.639 -10.394 24.392 1.00 95.06 286 SER A O 1
ATOM 2239 N N . THR A 1 287 ? -15.356 -8.588 25.709 1.00 94.06 287 THR A N 1
ATOM 2240 C CA . THR A 1 287 ? -16.148 -9.087 26.847 1.00 94.06 287 THR A CA 1
ATOM 2241 C C . THR A 1 287 ? -17.583 -8.578 26.866 1.00 94.06 287 THR A C 1
ATOM 2243 O O . THR A 1 287 ? -18.471 -9.285 27.334 1.00 94.06 287 THR A O 1
ATOM 2246 N N . GLN A 1 288 ? -17.827 -7.356 26.389 1.00 94.88 288 GLN A N 1
ATOM 2247 C CA . GLN A 1 288 ? -19.146 -6.723 26.457 1.00 94.88 288 GLN A CA 1
ATOM 2248 C C . GLN A 1 288 ? -20.019 -7.029 25.237 1.00 94.88 288 GLN A C 1
ATOM 2250 O O . GLN A 1 288 ? -21.239 -6.912 25.336 1.00 94.88 288 GLN A O 1
ATOM 2255 N N . ILE A 1 289 ? -19.429 -7.446 24.112 1.00 94.56 289 ILE A N 1
ATOM 2256 C CA . ILE A 1 289 ? -20.184 -8.023 22.997 1.00 94.56 289 ILE A CA 1
ATOM 2257 C C . ILE A 1 289 ? -20.483 -9.482 23.355 1.00 94.56 289 ILE A C 1
ATOM 2259 O O . ILE A 1 289 ? -19.580 -10.320 23.400 1.00 94.56 289 ILE A O 1
ATOM 2263 N N . GLY A 1 290 ? -21.748 -9.781 23.654 1.00 89.94 290 GLY A N 1
ATOM 2264 C CA . GLY A 1 290 ? -22.175 -11.113 24.082 1.00 89.94 290 GLY A CA 1
ATOM 2265 C C . GLY A 1 290 ? -21.939 -12.186 23.014 1.00 89.94 290 GLY A C 1
ATOM 2266 O O . GLY A 1 290 ? -21.955 -11.914 21.816 1.00 89.94 290 GLY A O 1
ATOM 2267 N N . CYS A 1 291 ? -21.761 -13.444 23.428 1.00 88.44 291 CYS A N 1
ATOM 2268 C CA . CYS A 1 291 ? -21.678 -14.570 22.485 1.00 88.44 291 CYS A CA 1
ATOM 2269 C C . CYS A 1 291 ? -22.980 -14.852 21.737 1.00 88.44 291 CYS A C 1
ATOM 2271 O O . CYS A 1 291 ? -22.948 -15.467 20.677 1.00 88.44 291 CYS A O 1
ATOM 2273 N N . THR A 1 292 ? -24.087 -14.367 22.283 1.00 90.06 292 THR A N 1
ATOM 2274 C CA . THR A 1 292 ? -25.431 -14.416 21.716 1.00 90.06 292 THR A CA 1
ATOM 2275 C C . THR A 1 292 ? -25.813 -13.117 21.004 1.00 90.06 292 THR A C 1
ATOM 2277 O O . THR A 1 292 ? -26.962 -12.960 20.598 1.00 90.06 292 THR A O 1
ATOM 2280 N N . ASP A 1 293 ? -24.880 -12.170 20.858 1.00 89.69 293 ASP A N 1
ATOM 2281 C CA . ASP A 1 293 ? -25.118 -10.941 20.110 1.00 89.69 293 ASP A CA 1
ATOM 2282 C C . ASP A 1 293 ? -25.009 -11.211 18.605 1.00 89.69 293 ASP A C 1
ATOM 2284 O O . ASP A 1 293 ? -23.922 -11.263 18.024 1.00 89.69 293 ASP A O 1
ATOM 2288 N N . TRP A 1 294 ? -26.168 -11.417 17.984 1.00 87.88 294 TRP A N 1
ATOM 2289 C CA . TRP A 1 294 ? -26.302 -11.729 16.561 1.00 87.88 294 TRP A CA 1
ATOM 2290 C C . TRP A 1 294 ? -26.474 -10.492 15.678 1.00 87.88 294 TRP A C 1
ATOM 2292 O O . TRP A 1 294 ? -26.782 -10.626 14.492 1.00 87.88 294 TRP A O 1
ATOM 2302 N N . ARG A 1 295 ? -26.278 -9.281 16.221 1.00 94.44 295 ARG A N 1
ATOM 2303 C CA . ARG A 1 295 ? -26.278 -8.059 15.409 1.00 94.44 295 ARG A CA 1
ATOM 2304 C C . ARG A 1 295 ? -25.221 -8.167 14.313 1.00 94.44 295 ARG A C 1
ATOM 2306 O O . ARG A 1 295 ? -24.166 -8.784 14.493 1.00 94.44 295 ARG A O 1
ATOM 2313 N N . PHE A 1 296 ? -25.519 -7.584 13.153 1.00 94.12 296 PHE A N 1
ATOM 2314 C CA . PHE A 1 296 ? -24.653 -7.675 11.981 1.00 94.12 296 PHE A CA 1
ATOM 2315 C C . PHE A 1 296 ? -23.211 -7.299 12.347 1.00 94.12 296 PHE A C 1
ATOM 2317 O O . PHE A 1 296 ? -22.981 -6.253 12.937 1.00 94.12 296 PHE A O 1
ATOM 2324 N N . TYR A 1 297 ? -22.246 -8.161 12.013 1.00 96.00 297 TYR A N 1
ATOM 2325 C CA . TYR A 1 297 ? -20.816 -8.005 12.321 1.00 96.00 297 TYR A CA 1
ATOM 2326 C C . TYR A 1 297 ? -20.382 -8.085 13.801 1.00 96.00 297 TYR A C 1
ATOM 2328 O O . TYR A 1 297 ? -19.175 -8.186 14.042 1.00 96.00 297 TYR A O 1
ATOM 2336 N N . ALA A 1 298 ? -21.288 -8.140 14.783 1.00 96.38 298 ALA A N 1
ATOM 2337 C CA . ALA A 1 298 ? -20.926 -8.181 16.206 1.00 96.38 298 ALA A CA 1
ATOM 2338 C C . ALA A 1 298 ? -19.994 -9.361 16.569 1.00 96.38 298 ALA A C 1
ATOM 2340 O O . ALA A 1 298 ? -18.939 -9.118 17.172 1.00 96.38 298 ALA A O 1
ATOM 2341 N N . PRO A 1 299 ? -20.241 -10.612 16.110 1.00 96.06 299 PRO A N 1
ATOM 2342 C CA . PRO A 1 299 ? -19.318 -11.717 16.366 1.00 96.06 299 PRO A CA 1
ATOM 2343 C C . PRO A 1 299 ? -17.923 -11.486 15.767 1.00 96.06 299 PRO A C 1
ATOM 2345 O O . PRO A 1 299 ? -16.919 -11.826 16.394 1.00 96.06 299 PRO A O 1
ATOM 2348 N N . LYS A 1 300 ? -17.843 -10.872 14.575 1.00 96.50 300 LYS A N 1
ATOM 2349 C CA . LYS A 1 300 ? -16.570 -10.556 13.906 1.00 96.50 300 LYS A CA 1
ATOM 2350 C C . LYS A 1 300 ? -15.798 -9.473 14.656 1.00 96.50 300 LYS A C 1
ATOM 2352 O O . LYS A 1 300 ? -14.598 -9.634 14.860 1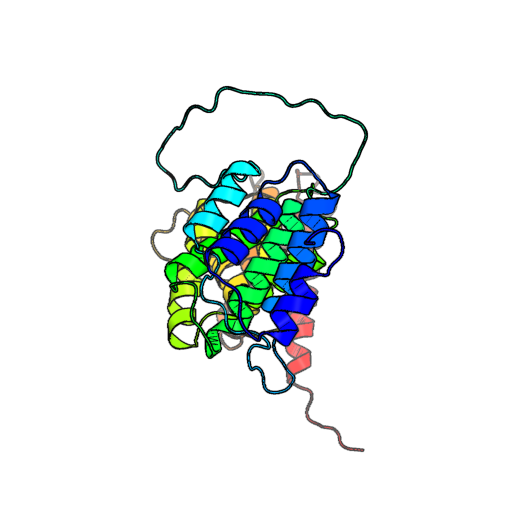.00 96.50 300 LYS A O 1
ATOM 2357 N N . ALA A 1 301 ? -16.469 -8.406 15.093 1.00 96.75 301 ALA A N 1
ATOM 2358 C CA . ALA A 1 301 ? -15.860 -7.331 15.876 1.00 96.75 301 ALA A CA 1
ATOM 2359 C C . ALA A 1 301 ? -15.301 -7.857 17.208 1.00 96.75 301 ALA A C 1
ATOM 2361 O O . ALA A 1 301 ? -14.141 -7.604 17.531 1.00 96.75 301 ALA A O 1
ATOM 2362 N N . ARG A 1 302 ? -16.077 -8.678 17.926 1.00 96.81 302 ARG A N 1
ATOM 2363 C CA . ARG A 1 302 ? -15.651 -9.339 19.169 1.00 96.81 302 ARG A CA 1
ATOM 2364 C C . ARG A 1 302 ? -14.424 -10.228 18.968 1.00 96.81 302 ARG A C 1
ATOM 2366 O O . ARG A 1 302 ? -13.435 -10.092 19.689 1.00 96.81 302 ARG A O 1
ATOM 2373 N N . ASN A 1 303 ? -14.474 -11.122 17.979 1.00 96.31 303 ASN A N 1
ATOM 2374 C CA . ASN A 1 303 ? -13.377 -12.049 17.702 1.00 96.31 303 ASN A CA 1
ATOM 2375 C C . ASN A 1 303 ? -12.116 -11.292 17.270 1.00 96.31 303 ASN A C 1
ATOM 2377 O O . ASN A 1 303 ? -11.018 -11.616 17.718 1.00 96.31 303 ASN A O 1
ATOM 2381 N N . LYS A 1 304 ? -12.269 -10.239 16.456 1.00 96.94 304 LYS A N 1
ATOM 2382 C CA . LYS A 1 304 ? -11.148 -9.388 16.054 1.00 96.94 304 LYS A CA 1
ATOM 2383 C C . LYS A 1 304 ? -10.553 -8.648 17.247 1.00 96.94 304 LYS A C 1
ATOM 2385 O O . LYS A 1 304 ? -9.336 -8.648 17.382 1.00 96.94 304 LYS A O 1
ATOM 2390 N N . ALA A 1 305 ? -11.374 -8.093 18.138 1.00 96.94 305 ALA A N 1
ATOM 2391 C CA . ALA A 1 305 ? -10.892 -7.438 19.351 1.00 96.94 305 ALA A CA 1
ATOM 2392 C C . ALA A 1 305 ? -10.077 -8.395 20.236 1.00 96.94 305 ALA A C 1
ATOM 2394 O O . ALA A 1 305 ? -8.988 -8.044 20.688 1.00 96.94 305 ALA A O 1
ATOM 2395 N N . SER A 1 306 ? -10.568 -9.625 20.420 1.00 95.62 306 SER A N 1
ATOM 2396 C CA . SER A 1 306 ? -9.860 -10.676 21.161 1.00 95.62 306 SER A CA 1
ATOM 2397 C C . SER A 1 306 ? -8.517 -11.035 20.510 1.00 95.62 306 SER A C 1
ATOM 2399 O O . SER A 1 306 ? -7.488 -11.054 21.187 1.00 95.62 306 SER A O 1
ATOM 2401 N N . TYR A 1 307 ? -8.500 -11.228 19.187 1.00 95.44 307 TYR A N 1
ATOM 2402 C CA . TYR A 1 307 ? -7.283 -11.515 18.423 1.00 95.44 307 TYR A CA 1
ATOM 2403 C C . TYR A 1 307 ? -6.235 -10.395 18.542 1.00 95.44 307 TYR A C 1
ATOM 2405 O O . TYR A 1 307 ? -5.066 -10.656 18.831 1.00 95.44 307 TYR A O 1
ATOM 2413 N N . LEU A 1 308 ? -6.647 -9.136 18.363 1.00 94.38 308 LEU A N 1
ATOM 2414 C CA . LEU A 1 308 ? -5.752 -7.978 18.471 1.00 94.38 308 LEU A CA 1
ATOM 2415 C C . LEU A 1 308 ? -5.204 -7.820 19.896 1.00 94.38 308 LEU A C 1
ATOM 2417 O O . LEU A 1 308 ? -4.020 -7.534 20.082 1.00 94.38 308 LEU A O 1
ATOM 2421 N N . LEU A 1 309 ? -6.035 -8.084 20.910 1.00 92.38 309 LEU A N 1
ATOM 2422 C CA . LEU A 1 309 ? -5.610 -8.058 22.306 1.00 92.38 309 LEU A CA 1
ATOM 2423 C C . LEU A 1 309 ? -4.488 -9.075 22.562 1.00 92.38 309 LEU A C 1
ATOM 2425 O O . LEU A 1 309 ? -3.471 -8.706 23.149 1.00 92.38 309 LEU A O 1
ATOM 2429 N N . GLN A 1 310 ? -4.618 -10.309 22.065 1.00 87.62 310 GLN A N 1
ATOM 2430 C CA . GLN A 1 310 ? -3.571 -11.336 22.168 1.00 87.62 310 GLN A CA 1
ATOM 2431 C C . GLN A 1 310 ? -2.285 -10.930 21.430 1.00 87.62 310 GLN A C 1
ATOM 2433 O O . GLN A 1 310 ? -1.192 -11.014 21.996 1.00 87.62 310 GLN A O 1
ATOM 2438 N N . GLY A 1 311 ? -2.404 -10.413 20.203 1.00 76.62 311 GLY A N 1
ATOM 2439 C CA . GLY A 1 311 ? -1.258 -9.941 19.421 1.00 76.62 311 GLY A CA 1
ATOM 2440 C C . GLY A 1 311 ? -0.498 -8.796 20.100 1.00 76.62 311 GLY A C 1
ATOM 2441 O O . GLY A 1 311 ? 0.733 -8.764 20.082 1.00 76.62 311 GLY A O 1
ATOM 2442 N N . SER A 1 312 ? -1.207 -7.880 20.766 1.00 63.34 312 SER A N 1
ATOM 2443 C CA . SER A 1 312 ? -0.591 -6.773 21.512 1.00 63.34 312 SER A CA 1
ATOM 2444 C C . SER A 1 312 ? 0.230 -7.246 22.723 1.00 63.34 312 SER A C 1
ATOM 2446 O O . SER A 1 312 ? 1.228 -6.617 23.086 1.00 63.34 312 SER A O 1
ATOM 2448 N N . ILE A 1 313 ? -0.155 -8.366 23.342 1.00 59.59 313 ILE A N 1
ATOM 2449 C CA . ILE A 1 313 ? 0.546 -8.952 24.492 1.00 59.59 313 ILE A CA 1
ATOM 2450 C C . ILE A 1 313 ? 1.875 -9.572 24.038 1.00 59.59 313 ILE A C 1
ATOM 2452 O O . ILE A 1 313 ? 2.909 -9.284 24.638 1.00 59.59 313 ILE A O 1
ATOM 2456 N N . LEU A 1 314 ? 1.872 -10.313 22.926 1.00 54.41 314 LEU A N 1
ATOM 2457 C CA . LEU A 1 314 ? 3.073 -10.932 22.347 1.00 54.41 314 LEU A CA 1
ATOM 2458 C C . LEU A 1 314 ? 4.093 -9.903 21.828 1.00 54.41 314 LEU A C 1
ATOM 2460 O O . LEU A 1 314 ? 5.297 -10.083 21.980 1.00 54.41 314 LEU A O 1
ATOM 2464 N N . LYS A 1 315 ? 3.631 -8.772 21.277 1.00 55.97 315 LYS A N 1
ATOM 2465 C CA . LYS A 1 315 ? 4.519 -7.682 20.823 1.00 55.97 315 LYS A CA 1
ATOM 2466 C C . LYS A 1 315 ? 5.287 -6.998 21.968 1.00 55.97 315 LYS A C 1
ATOM 2468 O O . LYS A 1 315 ? 6.296 -6.348 21.710 1.00 55.97 315 LYS A O 1
ATOM 2473 N N . LYS A 1 316 ? 4.832 -7.137 23.223 1.00 48.88 316 LYS A N 1
ATOM 2474 C CA . LYS A 1 316 ? 5.544 -6.635 24.412 1.00 48.88 316 LYS A CA 1
ATOM 2475 C C . LYS A 1 316 ? 6.661 -7.593 24.853 1.00 48.88 316 LYS A C 1
ATOM 2477 O O . LYS A 1 316 ? 7.709 -7.126 25.276 1.00 48.88 316 LYS A O 1
ATOM 2482 N N . SER A 1 317 ? 6.479 -8.910 24.704 1.00 35.78 317 SER A N 1
ATOM 2483 C CA . SER A 1 317 ? 7.455 -9.910 25.167 1.00 35.78 317 SER A CA 1
ATOM 2484 C C . SER A 1 317 ? 8.679 -10.057 24.259 1.00 35.78 317 SER A C 1
ATOM 2486 O O . SER A 1 317 ? 9.745 -10.431 24.733 1.00 35.78 317 SER A O 1
ATOM 2488 N N . SER A 1 318 ? 8.579 -9.723 22.970 1.00 42.81 318 SER A N 1
ATOM 2489 C CA . SER A 1 318 ? 9.716 -9.779 22.033 1.00 42.81 318 SER A CA 1
ATOM 2490 C C . SER A 1 318 ? 10.770 -8.676 22.240 1.00 42.81 318 SER A C 1
ATOM 2492 O O . SER A 1 318 ? 11.757 -8.646 21.513 1.00 42.81 318 SER A O 1
ATOM 2494 N N . GLY A 1 319 ? 10.563 -7.755 23.189 1.00 40.00 319 GLY A N 1
ATOM 2495 C CA . GLY A 1 319 ? 11.519 -6.700 23.554 1.00 40.00 319 GLY A CA 1
ATOM 2496 C C . GLY A 1 319 ? 12.357 -6.987 24.807 1.00 40.00 319 GLY A C 1
ATOM 2497 O O . GLY A 1 319 ? 13.350 -6.300 25.013 1.00 40.00 319 GLY A O 1
ATOM 2498 N N . ASP A 1 320 ? 12.000 -8.003 25.603 1.00 34.81 320 ASP A N 1
ATOM 2499 C CA . ASP A 1 320 ? 12.678 -8.339 26.871 1.00 34.81 320 ASP A CA 1
ATOM 2500 C C . ASP A 1 320 ? 13.676 -9.509 26.747 1.00 34.81 320 ASP A C 1
ATOM 2502 O O . ASP A 1 320 ? 14.261 -9.962 27.733 1.00 34.81 320 ASP A O 1
ATOM 2506 N N . GLY A 1 321 ? 13.922 -9.994 25.526 1.00 31.83 321 GLY A N 1
ATOM 2507 C CA . GLY A 1 321 ? 14.909 -11.035 25.244 1.00 31.83 321 GLY A CA 1
ATOM 2508 C C . GLY A 1 321 ? 16.339 -10.503 25.295 1.00 31.83 321 GLY A C 1
ATOM 2509 O O . GLY A 1 321 ? 16.961 -10.298 24.255 1.00 31.83 321 GLY A O 1
ATOM 2510 N N . LYS A 1 322 ? 16.876 -10.297 26.503 1.00 29.56 322 LYS A N 1
ATOM 2511 C CA . LYS A 1 322 ? 18.328 -10.258 26.707 1.00 29.56 322 LYS A CA 1
ATOM 2512 C C . LYS A 1 322 ? 18.934 -11.564 26.197 1.00 29.56 322 LYS A C 1
ATOM 2514 O O . LYS A 1 322 ? 18.443 -12.652 26.490 1.00 29.56 322 LYS A O 1
ATOM 2519 N N . SER A 1 323 ? 20.020 -11.415 25.454 1.00 31.20 323 SER A N 1
ATOM 2520 C CA . SER A 1 323 ? 20.974 -12.453 25.098 1.00 31.20 323 SER A CA 1
ATOM 2521 C C . SER A 1 323 ? 21.280 -13.371 26.287 1.00 31.20 323 SER A C 1
ATOM 2523 O O . SER A 1 323 ? 21.986 -12.989 27.218 1.00 31.20 323 SER A O 1
ATOM 2525 N N . CYS A 1 324 ? 20.801 -14.611 26.229 1.00 27.31 324 CYS A N 1
ATOM 2526 C CA . CYS A 1 324 ? 21.444 -15.706 26.941 1.00 27.31 324 CYS A CA 1
ATOM 2527 C C . CYS A 1 324 ? 22.383 -16.394 25.956 1.00 27.31 324 CYS A C 1
ATOM 2529 O O . CYS A 1 324 ? 21.956 -17.158 25.095 1.00 27.31 324 CYS A O 1
ATOM 2531 N N . VAL A 1 325 ? 23.665 -16.064 26.091 1.00 31.34 325 VAL A N 1
ATOM 2532 C CA . VAL A 1 325 ? 24.778 -16.852 25.570 1.00 31.34 325 VAL A CA 1
ATOM 2533 C C . VAL A 1 325 ? 24.746 -18.221 26.247 1.00 31.34 325 VAL A C 1
ATOM 2535 O O . VAL A 1 325 ? 24.786 -18.292 27.477 1.00 31.34 325 VAL A O 1
ATOM 2538 N N . ARG A 1 326 ? 24.713 -19.284 25.446 1.00 31.70 326 ARG A N 1
ATOM 2539 C CA . ARG A 1 326 ? 25.447 -20.527 25.689 1.00 31.70 326 ARG A CA 1
ATOM 2540 C C . ARG A 1 326 ? 25.922 -21.072 24.356 1.00 31.70 326 ARG A C 1
ATOM 2542 O O . ARG A 1 326 ? 25.098 -21.069 23.417 1.00 31.70 326 ARG A O 1
#

Radius of gyration: 23.42 Å; Cα contacts (8 Å, |Δi|>4): 365; chains: 1; bounding box: 57×39×62 Å